Protein 5JVI (pdb70)

Sequence (316 aa):
ITGTSTVGVVGRRGVLGDQKNIINTTYSTYYYLQDNTRGNGIFTYDAKYRTTTLPGSSLWADADNQFFASSSYDAPAVDAHYYAGVTYDYYKNVHNRLSYDGNNAAIRSSVHYSQGYNNAFWNGSQMVYGDGDGQQTFIPLSGGIIDVVAHELTHAVTDYTAGLIIYQNESGAINEAISDIFGTLVEFYANKNPDWEIGEDVYTPGISGDSSLRSMSDPAKYGDPDHYSKRYTGTQDNGGVHINSGIINKAAYLISQGGTHYGVSVVGIGRDKLGKIFYRALTQYLTPTSNFSQLRAAAVQSATDLYGSTSQEVASVKQAFDAVGVK

B-factor: mean 11.75, std 6.5, range [5.23, 49.36]

Foldseek 3Di:
DDFAKDKAWEAAPVGDIDIAIWGDDQWTFLWHPPAFNTEWEAEPPQEADPDHHTDTHRPRYQYDNVRHLRRLLSVLVVLLQCCCCVQVVARFLQSRRPYAYEYENYHAQDLDWAAPQPYTYWHCHNLAFWGTQSRQSLRSQLRSVLSNLCNAQNAACAAQSVLVSNLSSLLRSQVSQVVVPDPGDQAARQRIGGPPDHDDGCAGLCCRPVNPADQAPVPQQQDPPSRRQSVRPNSNVSVLLCCCAPWDAAPNQTADHDHSSLSVQLVVQLSHPQHHRHDGQLSSLVSSLVSCCVVPNNPDSSSVRSVSSCVRRHHD

Nearest PDB structures (foldseek):
  2a7g-assembly1_E  TM=1.003E+00  e=2.892E-68  Bacillus thermoproteolyticus
  4ow3-assembly1_A  TM=1.002E+00  e=2.167E-65  Bacillus thermoproteolyticus
  6zhj-assembly1_A  TM=9.995E-01  e=2.771E-61  Bacillus thermoproteolyticus
  1esp-assembly1_A  TM=9.903E-01  e=1.310E-53  Bacillus cereus
  1npc-assembly1_A  TM=9.858E-01  e=5.100E-53  Bacillus cereus

Secondary structure (DSSP, 8-state):
---EEEEEEEE-TTS-EEEEEEEEESEEESEETTSTT-EEEEE-TTSSSSS-EE-EESSSEE-SGGGHHHHHHHHHHHHHHHHHHHHH---TTTSS-PPEEEEEEESSS---EEE-SSSEEEE---SSSBS-GGG-HHHHHHHHHHHHHHHTT---SSHHHHHHHHHHHHHHHHHHHHHHTSS--SEESTTTB-TTSTT--SEESS-GGGGT--SSGGG---SSHHHHHTTTTHHHHHHHHHHHHH-EEETTEEE----HHHHHHHHHHIIIII--TT--HHHHHHHHHHHHHHHH-TTSHHHHHHHHHHHHTT--

Structure (mmCIF, N/CA/C/O backbone):
data_5JVI
#
_entry.id   5JVI
#
_cell.length_a   92.580
_cell.length_b   92.580
_cell.length_c   131.230
_cell.angle_alpha   90.00
_cell.angle_beta   90.00
_cell.angle_gamma   120.00
#
_symmetry.space_group_name_H-M   'P 61 2 2'
#
loop_
_entity.id
_entity.type
_entity.pdbx_description
1 polymer Thermolysin
2 non-polymer 'ZINC ION'
3 non-polymer 'CALCIUM ION'
4 non-polymer GLYCEROL
5 non-polymer 'DIMETHYL SULFOXIDE'
6 non-polymer '~{N}-[(2~{S})-1-[[(2~{R})-2,3-dimethylbutyl]amino]-4-methyl-1-oxidanylidene-pentan-2-yl]-(phenylmethoxycarbonylaminomethyl)phosphonamidic acid'
7 water water
#
loop_
_atom_site.group_PDB
_atom_site.id
_atom_site.type_symbol
_atom_site.label_atom_id
_atom_site.label_alt_id
_atom_site.label_comp_id
_atom_site.label_asym_id
_atom_site.label_entity_id
_atom_site.label_seq_id
_atom_site.pdbx_PDB_ins_code
_atom_site.Cartn_x
_atom_site.Cartn_y
_atom_site.Cartn_z
_atom_site.occupancy
_atom_site.B_iso_or_equiv
_atom_site.auth_seq_id
_atom_site.auth_comp_id
_atom_site.auth_asym_id
_atom_site.auth_atom_id
_atom_site.pdbx_PDB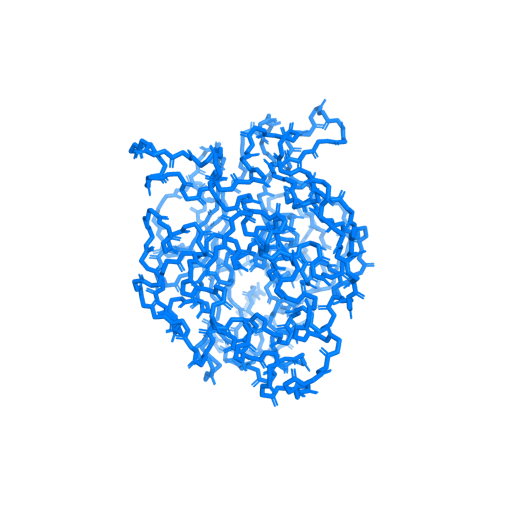_model_num
ATOM 1 N N . ILE A 1 1 ? 36.750 28.441 -0.842 1.00 13.68 1 ILE E N 1
ATOM 2 C CA . ILE A 1 1 ? 38.139 28.422 -0.375 1.00 13.60 1 ILE E CA 1
ATOM 3 C C . ILE A 1 1 ? 38.514 26.994 0.001 1.00 12.47 1 ILE E C 1
ATOM 4 O O . ILE A 1 1 ? 37.658 26.165 0.287 1.00 12.92 1 ILE E O 1
ATOM 7 N N . THR A 1 2 ? 39.801 26.680 -0.055 1.00 11.71 2 THR E N 1
ATOM 8 C CA . THR A 1 2 ? 40.279 25.379 0.381 1.00 12.10 2 THR E CA 1
ATOM 9 C C . THR A 1 2 ? 40.400 25.370 1.899 1.00 11.72 2 THR E C 1
ATOM 10 O O . THR A 1 2 ? 41.035 26.242 2.486 1.00 13.40 2 THR E O 1
ATOM 21 N N . GLY A 1 3 ? 39.851 24.354 2.539 1.00 10.46 3 GLY E N 1
ATOM 22 C CA . GLY A 1 3 ? 39.921 24.255 3.982 1.00 10.59 3 GLY E CA 1
ATOM 23 C C . GLY A 1 3 ? 39.263 22.975 4.428 1.00 10.82 3 GLY E C 1
ATOM 24 O O . GLY A 1 3 ? 38.970 22.095 3.619 1.00 13.64 3 GLY E O 1
ATOM 28 N N . THR A 1 4 ? 38.991 22.875 5.722 1.00 9.04 4 THR E N 1
ATOM 29 C CA . THR A 1 4 ? 38.381 21.663 6.265 1.00 8.73 4 THR E CA 1
ATOM 30 C C . THR A 1 4 ? 36.960 21.988 6.730 1.00 8.20 4 THR E C 1
ATOM 31 O O . THR A 1 4 ? 36.697 23.082 7.242 1.00 8.14 4 THR E O 1
ATOM 42 N N . SER A 1 5 ? 36.055 21.049 6.536 1.00 7.75 5 SER E N 1
ATOM 43 C CA . SER A 1 5 ? 34.668 21.264 6.892 1.00 7.13 5 SER E CA 1
ATOM 44 C C . SER A 1 5 ? 34.487 21.262 8.400 1.00 6.81 5 SER E C 1
ATOM 45 O O . SER A 1 5 ? 34.948 20.354 9.097 1.00 7.85 5 SER E O 1
ATOM 53 N N . THR A 1 6 ? 33.742 22.241 8.888 1.00 6.65 6 THR E N 1
ATOM 54 C CA . THR A 1 6 ? 33.532 22.485 10.300 1.00 7.57 6 THR E CA 1
ATOM 55 C C . THR A 1 6 ? 32.045 22.728 10.550 1.00 6.71 6 THR E C 1
ATOM 56 O O . THR A 1 6 ? 31.251 22.872 9.610 1.00 6.82 6 THR E O 1
ATOM 67 N N . VAL A 1 7 ? 31.659 22.790 11.827 1.00 7.00 7 VAL E N 1
ATOM 68 C CA . VAL A 1 7 ? 30.261 23.019 12.206 1.00 7.61 7 VAL E CA 1
ATOM 69 C C . VAL A 1 7 ? 30.235 24.145 13.216 1.00 7.31 7 VAL E C 1
ATOM 70 O O . VAL A 1 7 ? 30.760 24.009 14.332 1.00 8.31 7 VAL E O 1
ATOM 82 N N . GLY A 1 8 ? 29.708 25.287 12.790 1.00 7.28 8 GLY E N 1
ATOM 83 C CA . GLY A 1 8 ? 29.518 26.424 13.661 1.00 7.63 8 GLY E CA 1
ATOM 84 C C . GLY A 1 8 ? 28.127 26.432 14.258 1.00 7.54 8 GLY E C 1
ATOM 85 O O . GLY A 1 8 ? 27.264 25.617 13.920 1.00 8.19 8 GLY E O 1
ATOM 89 N N A VAL A 1 9 ? 27.904 27.364 15.179 0.50 7.88 9 VAL E N 1
ATOM 90 N N B VAL A 1 9 ? 27.896 27.410 15.129 0.50 7.81 9 VAL E N 1
ATOM 91 C CA A VAL A 1 9 ? 26.597 27.531 15.798 0.50 8.44 9 VAL E CA 1
ATOM 92 C CA B VAL A 1 9 ? 26.644 27.535 15.864 0.50 8.36 9 VAL E CA 1
ATOM 93 C C A VAL A 1 9 ? 26.292 29.015 15.845 0.50 8.42 9 VAL E C 1
ATOM 94 C C B VAL A 1 9 ? 26.292 29.015 15.903 0.50 8.40 9 VAL E C 1
ATOM 95 O O A VAL A 1 9 ? 27.193 29.841 15.999 0.50 8.30 9 VAL E O 1
ATOM 96 O O B VAL A 1 9 ? 27.175 29.852 16.098 0.50 8.18 9 VAL E O 1
ATOM 121 N N . GLY A 1 10 ? 25.019 29.348 15.716 1.00 9.19 10 GLY E N 1
ATOM 122 C CA . GLY A 1 10 ? 24.640 30.735 15.785 1.00 9.95 10 GLY E CA 1
ATOM 123 C C . GLY A 1 10 ? 23.154 30.892 15.950 1.00 9.42 10 GLY E C 1
ATOM 124 O O . GLY A 1 10 ? 22.430 29.930 16.202 1.00 9.91 10 GLY E O 1
ATOM 127 N N A ARG A 1 11 ? 22.708 32.131 15.769 0.61 9.22 11 ARG E N 1
ATOM 128 N N B ARG A 1 11 ? 22.704 32.143 15.867 0.39 9.28 11 ARG E N 1
ATOM 129 C CA A ARG A 1 11 ? 21.316 32.500 15.972 0.61 9.65 11 ARG E CA 1
ATOM 130 C CA B ARG A 1 11 ? 21.288 32.470 15.976 0.39 9.57 11 ARG E CA 1
ATOM 131 C C A ARG A 1 11 ? 20.8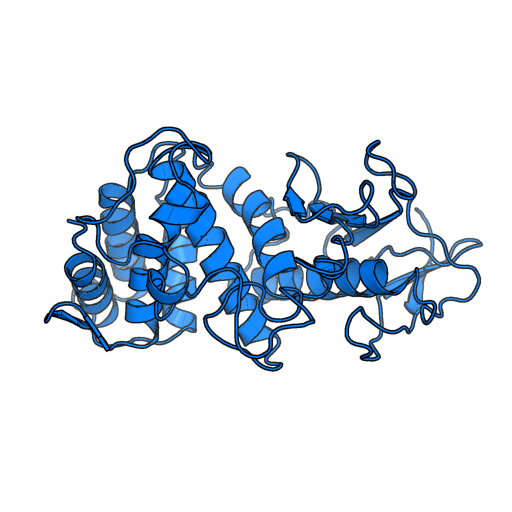16 33.210 14.725 0.61 9.08 11 ARG E C 1
ATOM 132 C C B ARG A 1 11 ? 20.832 33.181 14.712 0.39 9.14 11 ARG E C 1
ATOM 133 O O A ARG A 1 11 ? 21.490 34.098 14.200 0.61 8.98 11 ARG E O 1
ATOM 134 O O B ARG A 1 11 ? 21.544 34.026 14.164 0.39 9.09 11 ARG E O 1
ATOM 175 N N . GLY A 1 12 ? 19.640 32.817 14.249 1.00 9.14 12 GLY E N 1
ATOM 176 C CA . GLY A 1 12 ? 19.038 33.445 13.095 1.00 8.70 12 GLY E CA 1
ATOM 177 C C . GLY A 1 12 ? 18.262 34.717 13.427 1.00 8.85 12 GLY E C 1
ATOM 178 O O . GLY A 1 12 ? 18.226 35.183 14.567 1.00 9.89 12 GLY E O 1
ATOM 181 N N . VAL A 1 13 ? 17.624 35.259 12.387 1.00 9.18 13 VAL E N 1
ATOM 182 C CA . VAL A 1 13 ? 16.908 36.525 12.463 1.00 10.30 13 VAL E CA 1
ATOM 183 C C . VAL A 1 13 ? 15.842 36.504 13.548 1.00 12.11 13 VAL E C 1
ATOM 184 O O . VAL A 1 13 ? 15.597 37.520 14.211 1.00 13.83 13 VAL E O 1
ATOM 197 N N . LEU A 1 14 ? 15.149 35.380 13.712 1.00 11.69 14 LEU E N 1
ATOM 198 C CA . LEU A 1 14 ? 14.084 35.265 14.701 1.00 13.81 14 LEU E CA 1
ATOM 199 C C . LEU A 1 14 ? 14.575 34.803 16.067 1.00 14.96 14 LEU E C 1
ATOM 200 O O . LEU A 1 14 ? 13.755 34.592 16.971 1.00 16.56 14 LEU E O 1
ATOM 216 N N . GLY A 1 15 ? 15.878 34.677 16.258 1.00 14.54 15 GLY E N 1
ATOM 217 C CA . GLY A 1 15 ? 16.400 34.417 17.586 1.00 14.91 15 GLY E CA 1
ATOM 218 C C . GLY A 1 15 ? 16.624 32.962 17.905 1.00 14.60 15 GLY E C 1
ATOM 219 O O . GLY A 1 15 ? 16.955 32.625 19.048 1.00 15.98 15 GLY E O 1
ATOM 222 N N . ASP A 1 16 ? 16.456 32.093 16.932 1.00 13.51 16 ASP E N 1
ATOM 223 C CA . ASP A 1 16 ? 16.567 30.660 17.119 1.00 12.63 16 ASP E CA 1
ATOM 224 C C . ASP A 1 16 ? 17.988 30.168 16.860 1.00 11.58 16 ASP E C 1
ATOM 225 O O . ASP A 1 16 ? 18.646 30.623 15.926 1.00 11.82 16 ASP E O 1
ATOM 234 N N . GLN A 1 17 ? 18.470 29.251 17.701 1.00 11.17 17 GLN E N 1
ATOM 235 C CA . GLN A 1 17 ? 19.811 28.707 17.538 1.00 11.00 17 GLN E CA 1
ATOM 236 C C . GLN A 1 17 ? 19.819 27.589 16.501 1.00 10.18 17 GLN E C 1
ATOM 237 O O . GLN A 1 17 ? 18.923 26.748 16.477 1.00 11.54 17 GLN E O 1
ATOM 251 N N . LYS A 1 18 ? 20.850 27.549 15.669 1.00 9.83 18 LYS E N 1
ATOM 252 C CA . LYS A 1 18 ? 20.998 26.458 14.715 1.00 10.06 18 LYS E CA 1
ATOM 253 C C . LYS A 1 18 ? 22.484 26.245 14.452 1.00 8.92 18 LYS E C 1
ATOM 254 O O . LYS A 1 18 ? 23.312 27.148 14.609 1.00 9.84 18 LYS E O 1
ATOM 273 N N . ASN A 1 19 ? 22.805 25.029 14.044 1.00 8.83 19 ASN E N 1
ATOM 274 C CA . ASN A 1 19 ? 24.134 24.680 13.565 1.00 8.91 19 ASN E CA 1
ATOM 275 C C . ASN A 1 19 ? 24.246 25.015 12.084 1.00 8.30 19 ASN E C 1
ATOM 276 O O . ASN A 1 19 ? 23.279 24.870 11.334 1.00 9.05 19 ASN E O 1
ATOM 287 N N A ILE A 1 20 ? 25.442 25.457 11.673 0.61 8.21 20 ILE E N 1
ATOM 288 N N B ILE A 1 20 ? 25.440 25.412 11.658 0.39 8.08 20 ILE E N 1
ATOM 289 C CA A ILE A 1 20 ? 25.730 25.798 10.283 0.61 8.32 20 ILE E CA 1
ATOM 290 C CA B ILE A 1 20 ? 25.669 25.726 10.255 0.39 7.99 20 ILE E CA 1
ATOM 291 C C A ILE A 1 20 ? 27.007 25.090 9.844 0.61 7.29 20 ILE E C 1
ATOM 292 C C B ILE A 1 20 ? 27.006 25.152 9.815 0.39 7.28 20 ILE E C 1
ATOM 293 O O A ILE A 1 20 ? 27.973 24.958 10.609 0.61 7.98 20 ILE E O 1
ATOM 294 O O B ILE A 1 20 ? 28.001 25.176 10.551 0.39 7.67 20 ILE E O 1
ATOM 325 N N . ASN A 1 21 ? 27.028 24.671 8.585 1.00 6.99 21 ASN E N 1
ATOM 326 C CA . ASN A 1 21 ? 28.223 24.087 7.987 1.00 6.88 21 ASN E CA 1
ATOM 327 C C . ASN A 1 21 ? 29.163 25.181 7.510 1.00 6.72 21 ASN E C 1
ATOM 328 O O . ASN A 1 21 ? 28.778 26.025 6.693 1.00 7.24 21 ASN E O 1
ATOM 338 N N . THR A 1 22 ? 30.387 25.172 8.035 1.00 6.39 22 THR E N 1
ATOM 339 C CA . THR A 1 22 ? 31.392 26.170 7.739 1.00 6.49 22 THR E CA 1
ATOM 340 C C . THR A 1 22 ? 32.655 25.485 7.213 1.00 6.62 22 THR E C 1
ATOM 341 O O . THR A 1 22 ? 32.738 24.244 7.104 1.00 6.81 22 THR E O 1
ATOM 352 N N . THR A 1 23 ? 33.636 26.310 6.839 1.00 6.63 23 THR E N 1
ATOM 353 C CA . THR A 1 23 ? 34.931 25.838 6.372 1.00 6.85 23 THR E CA 1
ATOM 354 C C . THR A 1 23 ? 36.007 26.603 7.121 1.00 7.56 23 THR E C 1
ATOM 355 O O . THR A 1 23 ? 35.951 27.832 7.176 1.00 8.26 23 THR E O 1
ATOM 366 N N . TYR A 1 24 ? 37.002 25.902 7.654 1.00 7.35 24 TYR E N 1
ATOM 367 C CA . TYR A 1 24 ? 38.098 26.526 8.381 1.00 8.15 24 TYR E CA 1
ATOM 368 C C . TYR A 1 24 ? 39.360 26.587 7.536 1.00 8.42 24 TYR E C 1
ATOM 369 O O . TYR A 1 24 ? 39.847 25.560 7.044 1.00 8.98 24 TYR E O 1
ATOM 387 N N . SER A 1 25 ? 39.881 27.805 7.400 1.00 8.92 25 SER E N 1
ATOM 388 C CA . SER A 1 25 ? 41.222 28.057 6.878 1.00 10.70 25 SER E CA 1
ATOM 389 C C . SER A 1 25 ? 41.574 29.462 7.383 1.00 10.51 25 SER E C 1
ATOM 390 O O . SER A 1 25 ? 41.187 30.451 6.767 1.00 11.11 25 SER E O 1
ATOM 398 N N . THR A 1 26 ? 42.254 29.521 8.530 1.00 10.91 26 THR E N 1
ATOM 399 C CA . THR A 1 26 ? 42.557 30.741 9.282 1.00 11.60 26 THR E CA 1
ATOM 400 C C . THR A 1 26 ? 41.317 31.349 9.928 1.00 10.15 26 THR E C 1
ATOM 401 O O . THR A 1 26 ? 41.285 31.515 11.158 1.00 11.39 26 THR E O 1
ATOM 412 N N . TYR A 1 27 ? 40.312 31.675 9.108 1.00 9.02 27 TYR E N 1
ATOM 413 C CA . TYR A 1 27 ? 38.981 32.038 9.558 1.00 8.49 27 TYR E CA 1
ATOM 414 C C . TYR A 1 27 ? 38.031 30.877 9.324 1.00 8.05 27 TYR E C 1
ATOM 415 O O . TYR A 1 27 ? 38.338 29.935 8.598 1.00 8.85 27 TYR E O 1
ATOM 433 N N . TYR A 1 28 ? 36.869 30.959 9.969 1.00 7.58 28 TYR E N 1
ATOM 434 C CA . TYR A 1 28 ? 35.720 30.116 9.657 1.00 7.13 28 TYR E CA 1
ATOM 435 C C . TYR A 1 28 ? 34.837 30.860 8.667 1.00 7.47 28 TYR E C 1
ATOM 436 O O . TYR A 1 28 ? 34.374 31.967 8.941 1.00 10.18 28 TYR E O 1
ATOM 454 N N . TYR A 1 29 ? 34.575 30.243 7.536 1.00 6.63 29 TYR E N 1
ATOM 455 C CA . TYR A 1 29 ? 33.804 30.847 6.472 1.00 6.90 29 TYR E CA 1
ATOM 456 C C . TYR A 1 29 ? 32.438 30.182 6.354 1.00 6.55 29 TYR E C 1
ATOM 457 O O . TYR A 1 29 ? 32.300 28.975 6.582 1.00 6.73 29 TYR E O 1
ATOM 475 N N . LEU A 1 30 ? 31.443 30.977 5.933 1.00 6.44 30 LEU E N 1
ATOM 476 C CA . LEU A 1 30 ? 30.126 30.429 5.590 1.00 6.38 30 LEU E CA 1
ATOM 477 C C . LEU A 1 30 ? 30.210 29.772 4.221 1.00 6.15 30 LEU E C 1
ATOM 478 O O . LEU A 1 30 ? 29.822 30.321 3.185 1.00 6.58 30 LEU E O 1
ATOM 494 N N . GLN A 1 31 ? 30.754 28.550 4.250 1.00 6.27 31 GLN E N 1
ATOM 495 C CA . GLN A 1 31 ? 30.982 27.706 3.088 1.00 6.42 31 GLN E CA 1
ATOM 496 C C . GLN A 1 31 ? 30.656 26.295 3.560 1.00 6.01 31 GLN E C 1
ATOM 497 O O . GLN A 1 31 ? 31.376 25.713 4.378 1.00 6.61 31 GLN E O 1
ATOM 511 N N . ASP A 1 32 ? 29.535 25.771 3.065 1.00 6.22 32 ASP E N 1
ATOM 512 C CA . ASP A 1 32 ? 29.022 24.443 3.405 1.00 6.27 32 ASP E CA 1
ATOM 513 C C . ASP A 1 32 ? 29.449 23.488 2.307 1.00 6.38 32 ASP E C 1
ATOM 514 O O . ASP A 1 32 ? 28.951 23.566 1.181 1.00 6.84 32 ASP E O 1
ATOM 523 N N . ASN A 1 33 ? 30.394 22.595 2.623 1.00 6.55 33 ASN E N 1
ATOM 524 C CA . ASN A 1 33 ? 30.909 21.648 1.642 1.00 7.11 33 ASN E CA 1
ATOM 525 C C . ASN A 1 33 ? 30.099 20.371 1.572 1.00 7.56 33 ASN E C 1
ATOM 526 O O . ASN A 1 33 ? 30.416 19.490 0.761 1.00 8.41 33 ASN E O 1
ATOM 537 N N . THR A 1 34 ? 29.058 20.239 2.404 1.00 7.30 34 THR E N 1
ATOM 538 C CA . THR A 1 34 ? 28.317 18.988 2.532 1.00 7.88 34 THR E CA 1
ATOM 539 C C . THR A 1 34 ? 27.274 18.816 1.454 1.00 8.15 34 THR E C 1
ATOM 540 O O . THR A 1 34 ? 26.711 17.724 1.343 1.00 9.18 34 THR E O 1
ATOM 551 N N . ARG A 1 35 ? 27.003 19.857 0.684 1.00 8.02 35 ARG E N 1
ATOM 552 C CA . ARG A 1 35 ? 25.930 19.869 -0.298 1.00 8.13 35 ARG E CA 1
ATOM 553 C C . ARG A 1 35 ? 26.508 20.264 -1.648 1.00 8.10 35 ARG E C 1
ATOM 554 O O . ARG A 1 35 ? 26.991 21.385 -1.820 1.00 9.38 35 ARG E O 1
ATOM 575 N N . GLY A 1 36 ? 26.453 19.346 -2.608 1.00 8.50 36 GLY E N 1
ATOM 576 C CA . GLY A 1 36 ? 26.856 19.658 -3.961 1.00 8.54 36 GLY E CA 1
ATOM 577 C C . GLY A 1 36 ? 28.270 20.180 -4.040 1.00 9.01 36 GLY E C 1
ATOM 578 O O . GLY A 1 36 ? 29.197 19.655 -3.402 1.00 10.37 36 GLY E O 1
ATOM 582 N N . ASN A 1 37 ? 28.461 21.228 -4.853 1.00 8.40 37 ASN E N 1
ATOM 583 C CA . ASN A 1 37 ? 29.720 21.942 -4.952 1.00 8.80 37 ASN E CA 1
ATOM 584 C C . ASN A 1 37 ? 29.747 23.178 -4.068 1.00 7.99 37 ASN E C 1
ATOM 585 O O . ASN A 1 37 ? 30.497 24.126 -4.325 1.00 8.93 37 ASN E O 1
ATOM 596 N N . GLY A 1 38 ? 28.969 23.145 -3.004 1.00 7.45 38 GLY E N 1
ATOM 597 C CA . GLY A 1 38 ? 29.050 24.099 -1.927 1.00 6.97 38 GLY E CA 1
ATOM 598 C C . GLY A 1 38 ? 27.902 25.096 -1.911 1.00 6.46 38 GLY E C 1
ATOM 599 O O . GLY A 1 38 ? 27.287 25.419 -2.933 1.00 7.51 38 GLY E O 1
ATOM 603 N N . ILE A 1 39 ? 27.667 25.612 -0.707 1.00 6.08 39 ILE E N 1
ATOM 604 C CA . ILE A 1 39 ? 26.801 26.757 -0.453 1.00 5.98 39 ILE E CA 1
ATOM 605 C C . ILE A 1 39 ? 27.673 27.817 0.208 1.00 5.59 39 ILE E C 1
ATOM 606 O O . ILE A 1 39 ? 28.367 27.526 1.190 1.00 5.94 39 ILE E O 1
ATOM 622 N N . PHE A 1 40 ? 27.663 29.016 -0.357 1.00 5.86 40 PHE E N 1
ATOM 623 C CA . PHE A 1 40 ? 28.572 30.099 -0.006 1.00 5.78 40 PHE E CA 1
ATOM 624 C C . PHE A 1 40 ? 27.745 31.337 0.313 1.00 5.67 40 PHE E C 1
ATOM 625 O O . PHE A 1 40 ? 26.902 31.739 -0.496 1.00 6.26 40 PHE E O 1
ATOM 642 N N . THR A 1 41 ? 27.989 31.950 1.473 1.00 5.61 41 THR E N 1
ATOM 643 C CA . THR A 1 41 ? 27.249 33.130 1.901 1.00 5.77 41 THR E CA 1
ATOM 644 C C . THR A 1 41 ? 28.219 34.286 2.117 1.00 5.90 41 THR E C 1
ATOM 645 O O . THR A 1 41 ? 29.291 34.113 2.713 1.00 6.22 41 THR E O 1
ATOM 656 N N . TYR A 1 42 ? 27.844 35.452 1.581 1.00 5.47 42 TYR E N 1
ATOM 657 C CA . TYR A 1 42 ? 28.684 36.629 1.451 1.00 5.90 42 TYR E CA 1
ATOM 658 C C . TYR A 1 42 ? 28.083 37.820 2.205 1.00 5.88 42 TYR E C 1
ATOM 659 O O . TYR A 1 42 ? 26.858 37.951 2.323 1.00 6.30 42 TYR E O 1
ATOM 677 N N . ASP A 1 43 ? 28.969 38.712 2.633 1.00 6.30 43 ASP E N 1
ATOM 678 C CA . ASP A 1 43 ? 28.615 39.993 3.248 1.00 6.29 43 ASP E CA 1
ATOM 679 C C . ASP A 1 43 ? 28.668 41.086 2.183 1.00 6.11 43 ASP E C 1
ATOM 680 O O . ASP A 1 43 ? 29.755 41.389 1.668 1.00 6.87 43 ASP E O 1
ATOM 689 N N . ALA A 1 44 ? 27.520 41.706 1.873 1.00 6.03 44 ALA E N 1
ATOM 690 C CA . ALA A 1 44 ? 27.498 42.872 0.996 1.00 6.27 44 ALA E CA 1
ATOM 691 C C . ALA A 1 44 ? 27.694 44.193 1.728 1.00 5.93 44 ALA E C 1
ATOM 692 O O . ALA A 1 44 ? 27.829 45.237 1.066 1.00 6.46 44 ALA E O 1
ATOM 699 N N . LYS A 1 45 ? 27.744 44.191 3.061 1.00 6.13 45 LYS E N 1
ATOM 700 C CA . LYS A 1 45 ? 28.258 45.327 3.849 1.00 6.60 45 LYS E CA 1
ATOM 701 C C . LYS A 1 45 ? 27.471 46.611 3.622 1.00 6.07 45 LYS E C 1
ATOM 702 O O . LYS A 1 45 ? 28.019 47.716 3.691 1.00 7.19 45 LYS E O 1
ATOM 721 N N . TYR A 1 46 ? 26.169 46.483 3.411 1.00 6.07 46 TYR E N 1
ATOM 722 C CA . TYR A 1 46 ? 25.239 47.580 3.177 1.00 6.68 46 TYR E CA 1
ATOM 723 C C . TYR A 1 46 ? 25.417 48.257 1.826 1.00 6.66 46 TYR E C 1
ATOM 724 O O . TYR A 1 46 ? 24.771 49.287 1.575 1.00 7.29 46 TYR E O 1
ATOM 742 N N . ARG A 1 47 ? 26.264 47.714 0.966 1.00 7.17 47 ARG E N 1
ATOM 743 C CA . ARG A 1 47 ? 26.472 48.255 -0.356 1.00 7.36 47 ARG E CA 1
ATOM 744 C C . ARG A 1 47 ? 25.779 47.392 -1.392 1.00 6.74 47 ARG E C 1
ATOM 745 O O . ARG A 1 47 ? 25.085 46.436 -1.058 1.00 6.80 47 ARG E O 1
ATOM 766 N N . THR A 1 48 ? 25.947 47.763 -2.658 1.00 7.06 48 THR E N 1
ATOM 767 C CA . THR A 1 48 ? 25.248 47.126 -3.758 1.00 7.75 48 THR E CA 1
ATOM 768 C C . THR A 1 48 ? 26.176 46.430 -4.733 1.00 7.38 48 THR E C 1
ATOM 769 O O . THR A 1 48 ? 25.712 45.897 -5.753 1.00 8.08 48 THR E O 1
ATOM 780 N N A THR A 1 49 ? 27.473 46.424 -4.452 0.53 7.61 49 THR E N 1
ATOM 781 N N B THR A 1 49 ? 27.468 46.364 -4.434 0.47 7.09 49 THR E N 1
ATOM 782 C CA A THR A 1 49 ? 28.425 45.615 -5.192 0.53 8.06 49 THR E CA 1
ATOM 783 C CA B THR A 1 49 ? 28.420 45.635 -5.257 0.47 7.09 49 THR E CA 1
ATOM 784 C C A THR A 1 49 ? 28.248 44.159 -4.788 0.53 7.69 49 THR E C 1
ATOM 785 C C B THR A 1 49 ? 28.439 44.174 -4.819 0.47 7.21 49 THR E C 1
ATOM 786 O O A THR A 1 49 ? 28.081 43.840 -3.603 0.53 7.84 49 THR E O 1
ATOM 787 O O B THR A 1 49 ? 28.636 43.869 -3.633 0.47 7.52 49 THR E O 1
ATOM 808 N N . LEU A 1 50 ? 28.238 43.277 -5.788 1.00 7.23 50 LEU E N 1
ATOM 809 C CA . LEU A 1 50 ? 27.997 41.856 -5.524 1.00 7.44 50 LEU E CA 1
ATOM 810 C C . LEU A 1 50 ? 29.109 41.011 -6.075 1.00 8.25 50 LEU E C 1
ATOM 811 O O . LEU A 1 50 ? 29.654 41.291 -7.145 1.00 9.74 50 LEU E O 1
ATOM 826 N N . PRO A 1 51 ? 29.438 39.902 -5.381 1.00 8.37 51 PRO E N 1
ATOM 827 C CA . PRO A 1 51 ? 28.726 39.379 -4.200 1.00 7.95 51 PRO E CA 1
ATOM 828 C C . PRO A 1 51 ? 29.141 40.004 -2.878 1.00 7.21 51 PRO E C 1
ATOM 829 O O . PRO A 1 51 ? 28.463 39.765 -1.876 1.00 7.88 51 PRO E O 1
ATOM 840 N N . GLY A 1 52 ? 30.227 40.761 -2.842 1.00 7.32 52 GLY E N 1
ATOM 841 C CA . GLY A 1 52 ? 30.806 41.148 -1.579 1.00 7.64 52 GLY E CA 1
ATOM 842 C C . GLY A 1 52 ? 31.854 40.135 -1.163 1.00 7.57 52 GLY E C 1
ATOM 843 O O . GLY A 1 52 ? 32.440 39.458 -2.008 1.00 10.72 52 GLY E O 1
ATOM 847 N N A SER A 1 53 ? 32.034 39.976 0.132 0.49 7.55 53 SER E N 1
ATOM 848 N N B SER A 1 53 ? 32.152 40.060 0.135 0.51 7.38 53 SER E N 1
ATOM 849 C CA A SER A 1 53 ? 33.107 39.159 0.672 0.49 7.49 53 SER E CA 1
ATOM 850 C CA B SER A 1 53 ? 33.209 39.150 0.595 0.51 7.30 53 SER E CA 1
ATOM 851 C C A SER A 1 53 ? 32.558 37.854 1.224 0.49 6.82 53 SER E C 1
ATOM 852 C C B SER A 1 53 ? 32.644 37.897 1.259 0.51 6.71 53 SER E C 1
ATOM 853 O O A SER A 1 53 ? 31.539 37.849 1.919 0.49 6.66 53 SER E O 1
ATOM 854 O O B SER A 1 53 ? 31.697 37.967 2.050 0.51 6.47 53 SER E O 1
ATOM 869 N N . LEU A 1 54 ? 33.242 36.748 0.944 1.00 6.70 54 LEU E N 1
ATOM 870 C CA . LEU A 1 54 ? 32.811 35.488 1.548 1.00 6.70 54 LEU E CA 1
ATOM 871 C C . LEU A 1 54 ? 32.830 35.662 3.067 1.00 6.00 54 LEU E C 1
ATOM 872 O O . LEU A 1 54 ? 33.796 36.172 3.632 1.00 6.91 54 LEU E O 1
ATOM 887 N N . TRP A 1 55 ? 31.760 35.265 3.737 1.00 6.08 55 TRP E N 1
ATOM 888 C CA . TRP A 1 55 ? 31.594 35.616 5.140 1.00 6.19 55 TRP E CA 1
ATOM 889 C C . TRP A 1 55 ? 32.635 34.917 6.009 1.00 6.52 55 TRP E C 1
ATOM 890 O O . TRP A 1 55 ? 32.672 33.687 6.045 1.00 7.40 55 TRP E O 1
ATOM 911 N N . ALA A 1 56 ? 33.448 35.710 6.706 1.00 6.88 56 ALA E N 1
ATOM 912 C CA . ALA A 1 56 ? 34.530 35.225 7.554 1.00 7.16 56 ALA E CA 1
ATOM 913 C C . ALA A 1 56 ? 34.221 35.547 9.007 1.00 7.20 56 ALA E C 1
ATOM 914 O O . ALA A 1 56 ? 33.751 36.650 9.335 1.00 7.95 56 ALA E O 1
ATOM 921 N N . ASP A 1 57 ? 34.516 34.586 9.893 1.00 7.31 57 ASP E N 1
ATOM 922 C CA . ASP A 1 57 ? 34.274 34.715 11.319 1.00 7.37 57 ASP E CA 1
ATOM 923 C C . ASP A 1 57 ? 35.429 34.087 12.092 1.00 7.52 57 ASP E C 1
ATOM 924 O O . ASP A 1 57 ? 35.926 33.018 11.744 1.00 8.05 57 ASP E O 1
ATOM 933 N N . ALA A 1 58 ? 35.881 34.769 13.136 1.00 7.68 58 ALA E N 1
ATOM 934 C CA . ALA A 1 58 ? 37.072 34.325 13.855 1.00 8.17 58 ALA E CA 1
ATOM 935 C C . ALA A 1 58 ? 36.872 33.042 14.659 1.00 8.13 58 ALA E C 1
ATOM 936 O O . ALA A 1 58 ? 37.836 32.297 14.843 1.00 9.68 58 ALA E O 1
ATOM 943 N N . ASP A 1 59 ? 35.684 32.806 15.219 1.00 8.01 59 ASP E N 1
ATOM 944 C CA . ASP A 1 59 ? 35.520 31.768 16.225 1.00 8.27 59 ASP E CA 1
ATOM 945 C C . ASP A 1 59 ? 34.450 30.727 15.929 1.00 7.71 59 ASP E C 1
ATOM 946 O O . ASP A 1 59 ? 34.250 29.828 16.751 1.00 8.50 59 ASP E O 1
ATOM 955 N N . ASN A 1 60 ? 33.798 30.768 14.774 1.00 7.27 60 ASN E N 1
ATOM 956 C CA . ASN A 1 60 ? 32.793 29.765 14.403 1.00 7.39 60 ASN E CA 1
ATOM 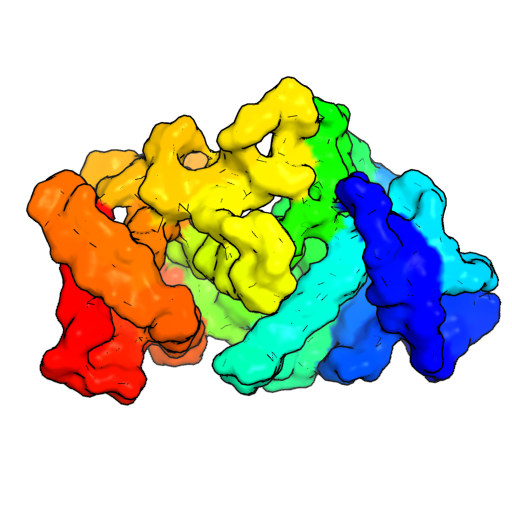957 C C . ASN A 1 60 ? 31.513 29.863 15.227 1.00 7.51 60 ASN E C 1
ATOM 958 O O . ASN A 1 60 ? 30.695 28.947 15.196 1.00 8.42 60 ASN E O 1
ATOM 969 N N . GLN A 1 61 ? 31.312 30.983 15.919 1.00 7.63 61 GLN E N 1
ATOM 970 C CA . GLN A 1 61 ? 30.101 31.273 16.679 1.00 7.93 61 GLN E CA 1
ATOM 971 C C . GLN A 1 61 ? 29.449 32.494 16.046 1.00 7.38 61 GLN E C 1
ATOM 972 O O . GLN A 1 61 ? 30.128 33.502 15.827 1.00 7.99 61 GLN E O 1
ATOM 986 N N . PHE A 1 62 ? 28.149 32.414 15.760 1.00 7.31 62 PHE E N 1
ATOM 987 C CA . PHE A 1 62 ? 27.469 33.413 14.940 1.00 7.48 62 PHE E CA 1
ATOM 988 C C . PHE A 1 62 ? 26.237 33.946 15.679 1.00 7.74 62 PHE E C 1
ATOM 989 O O . PHE A 1 62 ? 25.099 33.816 15.222 1.00 8.16 62 PHE E O 1
ATOM 1005 N N . PHE A 1 63 ? 26.489 34.567 16.844 1.00 8.61 63 PHE E N 1
ATOM 1006 C CA . PHE A 1 63 ? 25.433 35.074 17.713 1.00 9.10 63 PHE E CA 1
ATOM 1007 C C . PHE A 1 63 ? 25.304 36.592 17.692 1.00 9.81 63 PHE E C 1
ATOM 1008 O O . PHE A 1 63 ? 24.473 37.134 18.427 1.00 11.05 63 PHE E O 1
ATOM 1025 N N . ALA A 1 64 ? 26.103 37.302 16.907 1.00 9.84 64 ALA E N 1
ATOM 1026 C CA . ALA A 1 64 ? 25.958 38.748 16.837 1.00 10.39 64 ALA E CA 1
ATOM 1027 C C . ALA A 1 64 ? 24.745 39.112 15.998 1.00 10.21 64 ALA E C 1
ATOM 1028 O O . ALA A 1 64 ? 24.351 38.398 15.082 1.00 9.34 64 ALA E O 1
ATOM 1035 N N A SER A 1 65 ? 24.160 40.270 16.289 0.28 10.65 65 SER E N 1
ATOM 1036 N N B SER A 1 65 ? 24.157 40.262 16.305 0.48 11.02 65 SER E N 1
ATOM 1037 N N C SER A 1 65 ? 24.154 40.262 16.313 0.24 10.57 65 SER E N 1
ATOM 1038 C CA A SER A 1 65 ? 23.014 40.700 15.497 0.28 10.97 65 SER E CA 1
ATOM 1039 C CA B SER A 1 65 ? 23.032 40.732 15.511 0.48 11.64 65 SER E CA 1
ATOM 1040 C CA C SER A 1 65 ? 23.036 40.747 15.514 0.24 10.79 65 SER E CA 1
ATOM 1041 C C A SER A 1 65 ? 23.373 40.815 14.017 0.28 10.08 65 SER E C 1
ATOM 1042 C C B SER A 1 65 ? 23.387 40.788 14.030 0.48 10.18 65 SER E C 1
ATOM 1043 C C C SER A 1 65 ? 23.393 40.786 14.033 0.24 9.97 65 SER E C 1
ATOM 1044 O O A SER A 1 65 ? 22.559 40.472 13.148 0.28 10.18 65 SER E O 1
ATOM 1045 O O B SER A 1 65 ? 22.589 40.368 13.176 0.48 10.14 65 SER E O 1
ATOM 1046 O O C SER A 1 65 ? 22.596 40.366 13.183 0.24 9.99 65 SER E O 1
ATOM 1068 N N . TYR A 1 66 ? 24.593 41.279 13.709 1.00 9.49 66 TYR E N 1
ATOM 1069 C CA . TYR A 1 66 ? 24.995 41.407 12.307 1.00 8.47 66 TYR E CA 1
ATOM 1070 C C . TYR A 1 66 ? 25.061 40.036 11.624 1.00 7.44 66 TYR E C 1
ATOM 1071 O O . TYR A 1 66 ? 24.950 39.946 10.397 1.00 7.27 66 TYR E O 1
ATOM 1088 N N . ASP A 1 67 ? 25.301 38.972 12.391 1.00 7.32 67 ASP E N 1
ATOM 1089 C CA . ASP A 1 67 ? 25.454 37.632 11.834 1.00 6.95 67 ASP E CA 1
ATOM 1090 C C . ASP A 1 67 ? 24.114 37.008 11.431 1.00 7.00 67 ASP E C 1
ATOM 1091 O O . ASP A 1 67 ? 24.080 36.101 10.586 1.00 6.85 67 ASP E O 1
ATOM 1100 N N . ALA A 1 68 ? 23.020 37.422 12.074 1.00 7.32 68 ALA E N 1
ATOM 1101 C CA . ALA A 1 68 ? 21.761 36.681 11.968 1.00 7.78 68 ALA E CA 1
ATOM 1102 C C . ALA A 1 68 ? 21.267 36.504 10.536 1.00 6.91 68 ALA E C 1
ATOM 1103 O O . ALA A 1 68 ? 20.846 35.385 10.187 1.00 7.07 68 ALA E O 1
ATOM 1110 N N . PRO A 1 69 ? 21.281 37.518 9.672 1.00 6.46 69 PRO E N 1
ATOM 1111 C CA . PRO A 1 69 ? 20.786 37.281 8.310 1.00 6.68 69 PRO E CA 1
ATOM 1112 C C . PRO A 1 69 ? 21.646 36.288 7.553 1.00 6.11 69 PRO E C 1
ATOM 1113 O O . PRO A 1 69 ? 21.151 35.576 6.667 1.00 6.19 69 PRO E O 1
ATOM 1124 N N . ALA A 1 70 ? 22.953 36.266 7.836 1.00 5.86 70 ALA E N 1
ATOM 1125 C CA . ALA A 1 70 ? 23.864 35.345 7.173 1.00 6.07 70 ALA E CA 1
ATOM 1126 C C . ALA A 1 70 ? 23.593 33.911 7.604 1.00 5.93 70 ALA E C 1
ATOM 1127 O O . ALA A 1 70 ? 23.563 33.002 6.768 1.00 6.21 70 ALA E O 1
ATOM 1134 N N . VAL A 1 71 ? 23.403 33.706 8.916 1.00 6.02 71 VAL E N 1
ATOM 1135 C CA . VAL A 1 71 ? 23.066 32.388 9.444 1.00 6.28 71 VAL E CA 1
ATOM 1136 C C . VAL A 1 71 ? 21.882 31.807 8.696 1.00 6.09 71 VAL E C 1
ATOM 1137 O O . VAL A 1 71 ? 21.911 30.659 8.251 1.00 6.37 71 VAL E O 1
ATOM 1150 N N . ASP A 1 72 ? 20.806 32.586 8.576 1.00 6.05 72 ASP E N 1
ATOM 1151 C CA . ASP A 1 72 ? 19.577 32.079 7.979 1.00 6.36 72 ASP E CA 1
ATOM 1152 C C . ASP A 1 72 ? 19.682 31.921 6.468 1.00 5.87 72 ASP E C 1
ATOM 1153 O O . ASP A 1 72 ? 19.175 30.939 5.921 1.00 6.20 72 ASP E O 1
ATOM 1162 N N . ALA A 1 73 ? 20.331 32.849 5.754 1.00 5.93 73 ALA E N 1
ATOM 1163 C CA . ALA A 1 73 ? 20.497 32.646 4.321 1.00 5.77 73 ALA E CA 1
ATOM 1164 C C . ALA A 1 73 ? 21.243 31.344 4.049 1.00 5.68 73 ALA E C 1
ATOM 1165 O O . ALA A 1 73 ? 20.903 30.590 3.128 1.00 6.07 73 ALA E O 1
ATOM 1172 N N . HIS A 1 74 ? 22.277 31.089 4.842 1.00 5.87 74 HIS E N 1
ATOM 1173 C CA . HIS A 1 74 ? 23.130 29.922 4.657 1.00 5.95 74 HIS E CA 1
ATOM 1174 C C . HIS A 1 74 ? 22.347 28.651 5.004 1.00 5.89 74 HIS E C 1
ATOM 1175 O O . HIS A 1 74 ? 22.321 27.681 4.236 1.00 6.12 74 HIS E O 1
ATOM 1189 N N . TYR A 1 75 ? 21.720 28.640 6.179 1.00 5.93 75 TYR E N 1
ATOM 1190 C CA . TYR A 1 75 ? 21.014 27.461 6.665 1.00 6.32 75 TYR E CA 1
ATOM 1191 C C . TYR A 1 75 ? 19.811 27.133 5.784 1.00 5.81 75 TYR E C 1
ATOM 1192 O O . TYR A 1 75 ? 19.590 25.969 5.411 1.00 6.16 75 TYR E O 1
ATOM 1210 N N . TYR A 1 76 ? 19.008 28.141 5.430 1.00 5.61 76 TYR E N 1
ATOM 1211 C CA . TYR A 1 76 ? 17.818 27.870 4.626 1.00 5.77 76 TYR E CA 1
ATOM 1212 C C . TYR A 1 76 ? 18.164 27.523 3.181 1.00 5.80 76 TYR E C 1
ATOM 1213 O O . TYR A 1 76 ? 17.409 26.784 2.542 1.00 6.00 76 TYR E O 1
ATOM 1231 N N . ALA A 1 77 ? 19.299 27.999 2.659 1.00 5.47 77 ALA E N 1
ATOM 1232 C CA . ALA A 1 77 ? 19.739 27.495 1.369 1.00 5.68 77 ALA E CA 1
ATOM 1233 C C . ALA A 1 77 ? 20.012 25.997 1.448 1.00 5.75 77 ALA E C 1
ATOM 1234 O O . ALA A 1 77 ? 19.715 25.254 0.515 1.00 6.17 77 ALA E O 1
ATOM 1241 N N . GLY A 1 78 ? 20.610 25.546 2.559 1.00 5.86 78 GLY E N 1
ATOM 1242 C CA . GLY A 1 78 ? 20.816 24.122 2.773 1.00 6.33 78 GLY E CA 1
ATOM 1243 C C . GLY A 1 78 ? 19.522 23.325 2.806 1.00 6.21 78 GLY E C 1
ATOM 1244 O O . GLY A 1 78 ? 19.426 22.257 2.193 1.00 6.64 78 GLY E O 1
ATOM 1248 N N . VAL A 1 79 ? 18.507 23.820 3.523 1.00 6.16 79 VAL E N 1
ATOM 1249 C CA . VAL A 1 79 ? 17.219 23.114 3.563 1.00 6.34 79 VAL E CA 1
ATOM 1250 C C . VAL A 1 79 ? 16.637 23.023 2.170 1.00 6.16 79 VAL E C 1
ATOM 1251 O O . VAL A 1 79 ? 16.086 21.986 1.771 1.00 6.80 79 VAL E O 1
ATOM 1264 N N . THR A 1 80 ? 16.731 24.117 1.400 1.00 5.89 80 THR E N 1
ATOM 1265 C CA . THR A 1 80 ? 16.160 24.142 0.061 1.00 5.74 80 THR E CA 1
ATOM 1266 C C . THR A 1 80 ? 16.886 23.173 -0.870 1.00 5.94 80 THR E C 1
ATOM 1267 O O . THR A 1 80 ? 16.253 22.446 -1.646 1.00 6.20 80 THR E O 1
ATOM 1278 N N . TYR A 1 81 ? 18.219 23.137 -0.784 1.00 6.04 81 TYR E N 1
ATOM 1279 C CA . TYR A 1 81 ? 18.995 22.143 -1.516 1.00 5.85 81 TYR E CA 1
ATOM 1280 C C . TYR A 1 81 ? 18.505 20.738 -1.181 1.00 6.33 81 TYR E C 1
ATOM 1281 O O . TYR A 1 81 ? 18.318 19.897 -2.074 1.00 6.48 81 TYR E O 1
ATOM 1299 N N . ASP A 1 82 ? 18.323 20.462 0.108 1.00 6.42 82 ASP E N 1
ATOM 1300 C CA . ASP A 1 82 ? 17.901 19.135 0.542 1.00 6.70 82 ASP E CA 1
ATOM 1301 C C . ASP A 1 82 ? 16.523 18.798 -0.021 1.00 6.77 82 ASP E C 1
ATOM 1302 O O . ASP A 1 82 ? 16.282 17.655 -0.423 1.00 7.23 82 ASP E O 1
ATOM 1311 N N . TYR A 1 83 ? 15.585 19.749 0.002 1.00 6.54 83 TYR E N 1
ATOM 1312 C CA . TYR A 1 83 ? 14.276 19.511 -0.578 1.00 6.60 83 TYR E CA 1
ATOM 1313 C C . TYR A 1 83 ? 14.405 19.089 -2.031 1.00 6.47 83 TYR E C 1
ATOM 1314 O O . TYR A 1 83 ? 13.826 18.084 -2.466 1.00 6.97 83 TYR E O 1
ATOM 1332 N N . TYR A 1 84 ? 15.098 19.882 -2.831 1.00 6.52 84 TYR E N 1
ATOM 1333 C CA . TYR A 1 84 ? 15.164 19.559 -4.245 1.00 6.56 84 TYR E CA 1
ATOM 1334 C C . TYR A 1 84 ? 15.841 18.209 -4.491 1.00 6.85 84 TYR E C 1
ATOM 1335 O O . TYR A 1 84 ? 15.413 17.441 -5.362 1.00 7.32 84 TYR E O 1
ATOM 1353 N N . LYS A 1 85 ? 16.909 17.903 -3.752 1.00 6.96 85 LYS E N 1
ATOM 1354 C CA . LYS A 1 85 ? 17.613 16.644 -3.947 1.00 7.62 85 LYS E CA 1
ATOM 1355 C C . LYS A 1 85 ? 16.767 15.471 -3.468 1.00 7.99 85 LYS E C 1
ATOM 1356 O O . LYS A 1 85 ? 16.614 14.468 -4.170 1.00 8.91 85 LYS E O 1
ATOM 1375 N N . ASN A 1 86 ? 16.241 15.562 -2.254 1.00 7.83 86 ASN E N 1
ATOM 1376 C CA . ASN A 1 86 ? 15.574 14.416 -1.640 1.00 8.53 86 ASN E CA 1
ATOM 1377 C C . ASN A 1 86 ? 14.192 14.175 -2.222 1.00 8.72 86 ASN E C 1
ATOM 1378 O O . ASN A 1 86 ? 13.757 13.027 -2.333 1.00 10.53 86 ASN E O 1
ATOM 1389 N N . VAL A 1 87 ? 13.479 15.234 -2.579 1.00 8.06 87 VAL E N 1
ATOM 1390 C CA . VAL A 1 87 ? 12.100 15.107 -3.041 1.00 8.35 87 VAL E CA 1
ATOM 1391 C C . VAL A 1 87 ? 12.030 14.975 -4.556 1.00 8.42 87 VAL E C 1
ATOM 1392 O O . VAL A 1 87 ? 11.228 14.201 -5.072 1.00 10.27 87 VAL E O 1
ATOM 1405 N N . HIS A 1 88 ? 12.870 15.705 -5.296 1.00 7.93 88 HIS E N 1
ATOM 1406 C CA . HIS A 1 88 ? 12.781 15.759 -6.746 1.00 7.94 88 HIS E CA 1
ATOM 1407 C C . HIS A 1 88 ? 14.000 15.192 -7.447 1.00 8.43 88 HIS E C 1
ATOM 1408 O O . HIS A 1 88 ? 14.057 15.230 -8.683 1.00 9.18 88 HIS E O 1
ATOM 1422 N N . ASN A 1 89 ? 14.983 14.663 -6.719 1.00 7.89 89 ASN E N 1
ATOM 1423 C CA . ASN A 1 89 ? 16.195 14.140 -7.332 1.00 8.82 89 ASN E CA 1
ATOM 1424 C C . ASN A 1 89 ? 16.870 15.185 -8.218 1.00 8.63 89 ASN E C 1
ATOM 1425 O O . ASN A 1 89 ? 17.445 14.864 -9.263 1.00 10.39 89 ASN E O 1
ATOM 1436 N N . ARG A 1 90 ? 16.837 16.444 -7.783 1.00 7.89 90 ARG E N 1
ATOM 1437 C CA . ARG A 1 90 ? 17.495 17.536 -8.491 1.00 8.01 90 ARG E CA 1
ATOM 1438 C C . ARG A 1 90 ? 18.677 18.027 -7.670 1.00 7.51 90 ARG E C 1
ATOM 1439 O O . ARG A 1 90 ? 18.513 18.363 -6.492 1.00 8.01 90 ARG E O 1
ATOM 1460 N N . LEU A 1 91 ? 19.850 18.079 -8.306 1.00 7.63 91 LEU E N 1
ATOM 1461 C CA . LEU A 1 91 ? 21.108 18.467 -7.663 1.00 7.48 91 LEU E CA 1
ATOM 1462 C C . LEU A 1 91 ? 21.365 19.946 -7.939 1.00 7.29 91 LEU E C 1
ATOM 1463 O O . LEU A 1 91 ? 21.860 20.320 -9.009 1.00 7.25 91 LEU E O 1
ATOM 1479 N N . SER A 1 92 ? 21.060 20.788 -6.948 1.00 6.79 92 SER E N 1
ATOM 1480 C CA . SER A 1 92 ? 21.171 22.233 -7.059 1.00 6.77 92 SER E CA 1
ATOM 1481 C C . SER A 1 92 ? 20.272 22.811 -8.155 1.00 6.89 92 SER E C 1
ATOM 1482 O O . SER A 1 92 ? 19.437 22.124 -8.748 1.00 7.65 92 SER E O 1
ATOM 1490 N N . TYR A 1 93 ? 20.415 24.104 -8.408 1.00 6.93 93 TYR E N 1
ATOM 1491 C CA . TYR A 1 93 ? 19.468 24.781 -9.286 1.00 7.39 93 TYR E CA 1
ATOM 1492 C C . TYR A 1 93 ? 19.649 24.400 -10.736 1.00 7.76 93 TYR E C 1
ATOM 1493 O O . TYR A 1 93 ? 18.674 24.443 -11.500 1.00 8.67 93 TYR E O 1
ATOM 1511 N N . ASP A 1 94 ? 20.866 24.025 -11.142 1.00 7.97 94 ASP E N 1
ATOM 1512 C CA . ASP A 1 94 ? 21.153 23.657 -12.523 1.00 8.79 94 ASP E CA 1
ATOM 1513 C C . ASP A 1 94 ? 21.050 22.157 -12.771 1.00 8.71 94 ASP E C 1
ATOM 1514 O O . ASP A 1 94 ? 21.235 21.726 -13.914 1.00 10.16 94 ASP E O 1
ATOM 1523 N N . GLY A 1 95 ? 20.774 21.353 -11.746 1.00 8.06 95 GLY E N 1
ATOM 1524 C CA . GLY A 1 95 ? 20.751 19.912 -11.892 1.00 8.71 95 GLY E CA 1
ATOM 1525 C C . GLY A 1 95 ? 22.108 19.251 -11.919 1.00 8.59 95 GLY E C 1
ATOM 1526 O O . GLY A 1 95 ? 22.177 18.020 -12.040 1.00 9.29 95 GLY E O 1
ATOM 1530 N N . ASN A 1 96 ? 23.197 20.033 -11.811 1.00 8.75 96 ASN E N 1
ATOM 1531 C CA . ASN A 1 96 ? 24.559 19.520 -11.820 1.00 9.60 96 ASN E CA 1
ATOM 1532 C C . ASN A 1 96 ? 25.366 20.060 -10.650 1.00 8.45 96 ASN E C 1
ATOM 1533 O O . ASN A 1 96 ? 26.584 20.191 -10.742 1.00 9.52 96 ASN E O 1
ATOM 1544 N N . ASN A 1 97 ? 24.708 20.336 -9.534 1.00 7.54 97 ASN E N 1
ATOM 1545 C CA . ASN A 1 97 ? 25.390 20.724 -8.312 1.00 7.72 97 ASN E CA 1
ATOM 1546 C C . ASN A 1 97 ? 26.150 22.035 -8.433 1.00 7.99 97 ASN E C 1
ATOM 1547 O O . ASN A 1 97 ? 27.162 22.223 -7.779 1.00 9.25 97 ASN E O 1
ATOM 1558 N N . ALA A 1 98 ? 25.603 23.000 -9.178 1.00 8.03 98 ALA E N 1
ATOM 1559 C CA . ALA A 1 98 ? 26.203 24.330 -9.178 1.00 8.24 98 ALA E CA 1
ATOM 1560 C C . ALA A 1 98 ? 26.330 24.851 -7.749 1.00 7.69 98 ALA E C 1
ATOM 1561 O O . ALA A 1 98 ? 25.423 24.688 -6.922 1.00 7.70 98 ALA E O 1
ATOM 1568 N N . ALA A 1 99 ? 27.417 25.559 -7.488 1.00 8.04 99 ALA E N 1
ATOM 1569 C CA . ALA A 1 99 ? 27.588 26.263 -6.227 1.00 7.89 99 ALA E CA 1
ATOM 1570 C C . ALA A 1 99 ? 26.462 27.268 -6.026 1.00 7.15 99 ALA E C 1
ATOM 1571 O O . ALA A 1 99 ? 26.085 27.995 -6.940 1.00 8.15 99 ALA E O 1
ATOM 1578 N N . ILE A 1 100 ? 25.933 27.320 -4.815 1.00 6.55 100 ILE E N 1
ATOM 1579 C CA . ILE A 1 100 ? 24.846 28.223 -4.452 1.00 6.44 100 ILE E CA 1
ATOM 1580 C C . ILE A 1 100 ? 25.419 29.394 -3.674 1.00 6.31 100 ILE E C 1
ATOM 1581 O O . ILE A 1 100 ? 26.011 29.193 -2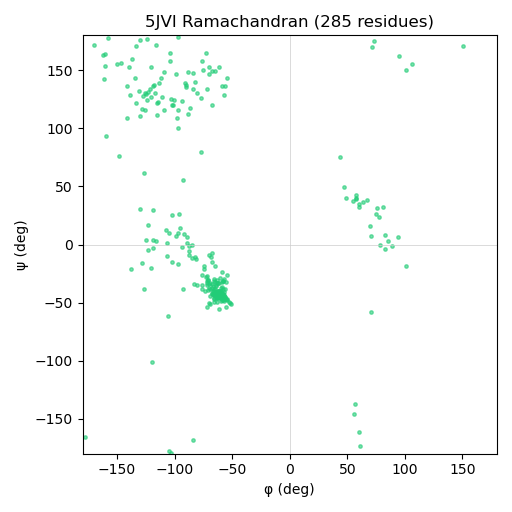.613 1.00 7.60 100 ILE E O 1
ATOM 1597 N N . ARG A 1 101 ? 25.240 30.605 -4.185 1.00 6.11 101 ARG E N 1
ATOM 1598 C CA . ARG A 1 101 ? 25.803 31.807 -3.588 1.00 6.03 101 ARG E CA 1
ATOM 1599 C C . ARG A 1 101 ? 24.693 32.771 -3.173 1.00 5.69 101 ARG E C 1
ATOM 1600 O O . ARG A 1 101 ? 23.752 33.010 -3.939 1.00 6.25 101 ARG E O 1
ATOM 1621 N N . SER A 1 102 ? 24.827 33.339 -1.978 1.00 5.52 102 SER E N 1
ATOM 1622 C CA . SER A 1 102 ? 23.904 34.332 -1.448 1.00 5.66 102 SER E CA 1
ATOM 1623 C C . SER A 1 102 ? 24.670 35.483 -0.834 1.00 5.66 102 SER E C 1
ATOM 1624 O O . SER A 1 102 ? 25.684 35.243 -0.173 1.00 6.33 102 SER E O 1
ATOM 1632 N N . SER A 1 103 ? 24.167 36.711 -0.985 1.00 5.68 103 SER E N 1
ATOM 1633 C CA . SER A 1 103 ? 24.696 37.865 -0.266 1.00 5.73 103 SER E CA 1
ATOM 1634 C C . SER A 1 103 ? 23.625 38.445 0.632 1.00 5.47 103 SER E C 1
ATOM 1635 O O . SER A 1 103 ? 22.467 38.590 0.208 1.00 6.18 103 SER E O 1
ATOM 1643 N N . VAL A 1 104 ? 24.011 38.803 1.857 1.00 5.42 104 VAL E N 1
ATOM 1644 C CA . VAL A 1 104 ? 23.147 39.461 2.810 1.00 5.57 104 VAL E CA 1
ATOM 1645 C C . VAL A 1 104 ? 23.694 40.854 3.122 1.00 5.73 104 VAL E C 1
ATOM 1646 O O . VAL A 1 104 ? 24.776 41.244 2.693 1.00 6.11 104 VAL E O 1
ATOM 1659 N N . HIS A 1 105 ? 22.895 41.623 3.862 1.00 5.79 105 HIS E N 1
ATOM 1660 C CA . HIS A 1 105 ? 23.191 43.021 4.115 1.00 6.24 105 HIS E CA 1
ATOM 1661 C C . HIS A 1 105 ? 23.333 43.805 2.806 1.00 5.78 105 HIS E C 1
ATOM 1662 O O . HIS A 1 105 ? 24.191 44.674 2.667 1.00 6.70 105 HIS E O 1
ATOM 1677 N N . TYR A 1 106 ? 22.476 43.502 1.836 1.00 5.82 106 TYR E N 1
ATOM 1678 C CA . TYR A 1 106 ? 22.486 44.236 0.577 1.00 5.90 106 TYR E CA 1
ATOM 1679 C C . TYR A 1 106 ? 21.807 45.592 0.750 1.00 5.85 106 TYR E C 1
ATOM 1680 O O . TYR A 1 106 ? 20.641 45.668 1.171 1.00 6.43 106 TYR E O 1
ATOM 1698 N N . SER A 1 107 ? 22.524 46.656 0.376 1.00 5.95 107 SER E N 1
ATOM 1699 C CA . SER A 1 107 ? 22.025 48.026 0.403 1.00 6.30 107 SER E CA 1
ATOM 1700 C C . SER A 1 107 ? 21.627 48.439 1.820 1.00 6.20 107 SER E C 1
ATOM 1701 O O . SER A 1 107 ? 22.052 47.822 2.801 1.00 6.88 107 SER E O 1
ATOM 1709 N N . GLN A 1 108 ? 20.817 49.494 1.915 1.00 6.75 108 GLN E N 1
ATOM 1710 C CA . GLN A 1 108 ? 20.352 50.046 3.185 1.00 7.79 108 GLN E CA 1
ATOM 1711 C C . GLN A 1 108 ? 18.834 50.106 3.167 1.00 8.91 108 GLN E C 1
ATOM 1712 O O . GLN A 1 108 ? 18.239 50.631 2.226 1.00 10.10 108 GLN E O 1
ATOM 1726 N N . GLY A 1 109 ? 18.217 49.588 4.224 1.00 10.12 109 GLY E N 1
ATOM 1727 C CA . GLY A 1 109 ? 16.767 49.631 4.322 1.00 10.85 109 GLY E CA 1
ATOM 1728 C C . GLY A 1 109 ? 16.052 48.917 3.201 1.00 10.12 109 GLY E C 1
ATOM 1729 O O . GLY A 1 109 ? 14.945 49.317 2.822 1.00 11.06 109 GLY E O 1
ATOM 1733 N N . TYR A 1 110 ? 16.647 47.854 2.669 1.00 8.47 110 TYR E N 1
ATOM 1734 C CA . TYR A 1 110 ? 16.205 47.319 1.392 1.00 7.44 110 TYR E CA 1
ATOM 1735 C C . TYR A 1 110 ? 15.096 46.289 1.604 1.00 6.93 110 TYR E C 1
ATOM 1736 O O . TYR A 1 110 ? 15.347 45.199 2.136 1.00 6.90 110 TYR E O 1
ATOM 1754 N N . ASN A 1 111 ? 13.884 46.628 1.158 1.00 6.93 111 ASN E N 1
ATOM 1755 C CA . ASN A 1 111 ? 12.677 45.839 1.402 1.00 6.79 111 ASN E CA 1
ATOM 1756 C C . ASN A 1 111 ? 12.413 44.842 0.260 1.00 6.99 111 ASN E C 1
ATOM 1757 O O . ASN A 1 111 ? 11.337 44.817 -0.335 1.00 7.72 111 ASN E O 1
ATOM 1768 N N . ASN A 1 112 ? 13.400 43.993 -0.033 1.00 6.66 112 ASN E N 1
ATOM 1769 C CA . ASN A 1 112 ? 13.232 43.022 -1.102 1.00 6.42 112 ASN E CA 1
ATOM 1770 C C . ASN A 1 112 ? 14.387 42.033 -1.046 1.00 5.97 112 ASN E C 1
ATOM 1771 O O . ASN A 1 112 ? 15.343 42.174 -0.274 1.00 6.21 112 ASN E O 1
ATOM 1782 N N . ALA A 1 113 ? 14.243 40.997 -1.861 1.00 6.03 113 ALA E N 1
ATOM 1783 C CA . ALA A 1 113 ? 15.245 39.967 -2.095 1.00 5.95 113 ALA E CA 1
ATOM 1784 C C . ALA A 1 113 ? 15.087 39.540 -3.543 1.00 5.70 113 ALA E C 1
ATOM 1785 O O . ALA A 1 113 ? 13.997 39.672 -4.112 1.00 6.29 113 ALA E O 1
ATOM 1792 N N . PHE A 1 114 ? 16.145 38.989 -4.154 1.00 5.64 114 PHE E N 1
ATOM 1793 C CA . PHE A 1 114 ? 16.053 38.641 -5.571 1.00 5.77 114 PHE E CA 1
ATOM 1794 C C . PHE A 1 114 ? 17.156 37.669 -5.954 1.00 5.62 114 PHE E C 1
ATOM 1795 O O . PHE A 1 114 ? 18.167 37.515 -5.257 1.00 6.52 114 PHE E O 1
ATOM 1812 N N . TRP A 1 115 ? 16.952 37.025 -7.100 1.00 5.35 115 TRP E N 1
ATOM 1813 C CA . TRP A 1 115 ? 17.977 36.276 -7.816 1.00 5.37 115 TRP E CA 1
ATOM 1814 C C . TRP A 1 115 ? 18.466 37.185 -8.946 1.00 5.77 115 TRP E C 1
ATOM 1815 O O . TRP A 1 115 ? 17.656 37.663 -9.746 1.00 6.65 115 TRP E O 1
ATOM 1836 N N . ASN A 1 116 ? 19.766 37.452 -9.020 1.00 5.83 116 ASN E N 1
ATOM 1837 C CA . ASN A 1 116 ? 20.265 38.441 -9.979 1.00 6.27 116 ASN E CA 1
ATOM 1838 C C . ASN A 1 116 ? 20.744 37.843 -11.299 1.00 6.38 116 ASN E C 1
ATOM 1839 O O . ASN A 1 116 ? 21.404 38.546 -12.074 1.00 7.06 116 ASN E O 1
ATOM 1850 N N . GLY A 1 117 ? 20.415 36.588 -11.567 1.00 6.36 117 GLY E N 1
ATOM 1851 C CA . GLY A 1 117 ? 20.902 35.831 -12.698 1.00 6.67 117 GLY E CA 1
ATOM 1852 C C . GLY A 1 117 ? 22.016 34.865 -12.338 1.00 6.44 117 GLY E C 1
ATOM 1853 O O . GLY A 1 117 ? 22.290 33.928 -13.100 1.00 6.81 117 GLY E O 1
ATOM 1857 N N . SER A 1 118 ? 22.662 35.091 -11.189 1.00 6.16 118 SER E N 1
ATOM 1858 C CA . SER A 1 118 ? 23.825 34.324 -10.765 1.00 6.45 118 SER E CA 1
ATOM 1859 C C . SER A 1 118 ? 23.827 33.951 -9.284 1.00 5.96 118 SER E C 1
ATOM 1860 O O . SER A 1 118 ? 24.566 33.035 -8.905 1.00 6.62 118 SER E O 1
ATOM 1868 N N . GLN A 1 119 ? 23.083 34.655 -8.436 1.00 5.67 119 GLN E N 1
ATOM 1869 C CA . GLN A 1 119 ? 23.153 34.484 -6.994 1.00 5.69 119 GLN E CA 1
ATOM 1870 C C . GLN A 1 119 ? 21.886 35.045 -6.361 1.00 5.64 119 GLN E C 1
ATOM 1871 O O . GLN A 1 119 ? 21.167 35.859 -6.960 1.00 5.69 119 GLN E O 1
ATOM 1879 N N . MET A 1 120 ? 21.654 34.670 -5.113 1.00 5.58 120 MET E N 1
ATOM 1880 C CA . MET A 1 120 ? 20.598 35.252 -4.288 1.00 5.63 120 MET E CA 1
ATOM 1881 C C . MET A 1 120 ? 21.111 36.484 -3.550 1.00 5.52 120 MET E C 1
ATOM 1882 O O . MET A 1 120 ? 22.289 36.554 -3.176 1.00 5.91 120 MET E O 1
ATOM 1896 N N . VAL A 1 121 ? 20.201 37.430 -3.327 1.00 5.31 121 VAL E N 1
ATOM 1897 C CA . VAL A 1 121 ? 20.517 38.717 -2.725 1.00 5.59 121 VAL E CA 1
ATOM 1898 C C . VAL A 1 121 ? 19.408 39.076 -1.747 1.00 5.51 121 VAL E C 1
ATOM 1899 O O . VAL A 1 121 ? 18.226 39.053 -2.123 1.00 6.08 121 VAL E O 1
ATOM 1912 N N . TYR A 1 122 ? 19.762 39.414 -0.509 1.00 5.23 122 TYR E N 1
ATOM 1913 C CA . TYR A 1 122 ? 18.793 39.728 0.534 1.00 5.58 122 TYR E CA 1
ATOM 1914 C C . TYR A 1 122 ? 19.026 41.092 1.141 1.00 5.57 122 TYR E C 1
ATOM 1915 O O . TYR A 1 122 ? 20.093 41.358 1.704 1.00 5.92 122 TYR E O 1
ATOM 1933 N N . GLY A 1 123 ? 17.994 41.927 1.114 1.00 5.98 123 GLY E N 1
ATOM 1934 C CA . GLY A 1 123 ? 17.987 43.135 1.914 1.00 6.28 123 GLY E CA 1
ATOM 1935 C C . GLY A 1 123 ? 17.800 42.842 3.387 1.00 6.04 123 GLY E C 1
ATOM 1936 O O . GLY A 1 123 ? 17.392 41.748 3.799 1.00 7.03 123 GLY E O 1
ATOM 1940 N N . ASP A 1 124 ? 18.104 43.860 4.202 1.00 6.28 124 ASP E N 1
ATOM 1941 C CA . ASP A 1 124 ? 17.827 43.835 5.632 1.00 6.62 124 ASP E CA 1
ATOM 1942 C C . ASP A 1 124 ? 16.432 44.330 5.982 1.00 6.74 124 ASP E C 1
ATOM 1943 O O . ASP A 1 124 ? 16.026 44.193 7.140 1.00 7.45 124 ASP E O 1
ATOM 1952 N N . GLY A 1 125 ? 15.707 44.892 5.019 1.00 7.19 125 GLY E N 1
ATOM 1953 C CA . GLY A 1 125 ? 14.479 45.571 5.331 1.00 7.38 125 GLY E CA 1
ATOM 1954 C C . GLY A 1 125 ? 14.737 46.882 6.043 1.00 8.33 125 GLY E C 1
ATOM 1955 O O . GLY A 1 125 ? 15.861 47.180 6.469 1.00 9.25 125 GLY E O 1
ATOM 1959 N N . ASP A 1 126 ? 13.678 47.680 6.195 1.00 9.22 126 ASP E N 1
ATOM 1960 C CA . ASP A 1 126 ? 13.758 48.940 6.918 1.00 9.74 126 ASP E CA 1
ATOM 1961 C C . ASP A 1 126 ? 13.263 48.841 8.342 1.00 10.31 126 ASP E C 1
ATOM 1962 O O . ASP A 1 126 ? 13.181 49.862 9.037 1.00 11.65 126 ASP E O 1
ATOM 1971 N N . GLY A 1 127 ? 12.967 47.641 8.812 1.00 10.57 127 GLY E N 1
ATOM 1972 C CA . GLY A 1 127 ? 12.453 47.431 10.145 1.00 12.33 127 GLY E CA 1
ATOM 1973 C C . GLY A 1 127 ? 10.977 47.712 10.305 1.00 12.63 127 GLY E C 1
ATOM 1974 O O . GLY A 1 127 ? 10.425 47.484 11.393 1.00 15.09 127 GLY E O 1
ATOM 1978 N N A GLN A 1 128 ? 10.312 48.191 9.260 0.44 11.89 128 GLN E N 1
ATOM 1979 N N B GLN A 1 128 ? 10.326 48.258 9.281 0.56 12.16 128 GLN E N 1
ATOM 1980 C CA A GLN A 1 128 ? 8.892 48.511 9.283 0.44 12.10 128 GLN E CA 1
ATOM 1981 C CA B GLN A 1 128 ? 8.897 48.519 9.285 0.56 12.82 128 GLN E CA 1
ATOM 1982 C C A GLN A 1 128 ? 8.107 47.643 8.322 0.44 11.33 128 GLN E C 1
ATOM 1983 C C B GLN A 1 128 ? 8.176 47.569 8.343 0.56 11.49 128 GLN E C 1
ATOM 1984 O O A GLN A 1 128 ? 7.120 47.016 8.727 0.44 11.83 128 GLN E O 1
ATOM 1985 O O B GLN A 1 128 ? 7.327 46.790 8.783 0.56 11.86 128 GLN E O 1
ATOM 2012 N N . THR A 1 129 ? 8.513 47.598 7.054 1.00 11.13 129 THR E N 1
ATOM 2013 C CA . THR A 1 129 ? 7.890 46.686 6.101 1.00 11.08 129 THR E CA 1
ATOM 2014 C C . THR A 1 129 ? 8.486 45.288 6.218 1.00 9.51 129 THR E C 1
ATOM 2015 O O . THR A 1 129 ? 7.755 44.306 6.125 1.00 9.60 129 THR E O 1
ATOM 2025 N N . PHE A 1 130 ? 9.802 45.183 6.382 1.00 8.50 130 PHE E N 1
ATOM 2026 C CA . PHE A 1 130 ? 10.477 43.908 6.548 1.00 7.98 130 PHE E CA 1
ATOM 2027 C C . PHE A 1 130 ? 11.572 44.022 7.593 1.00 7.91 130 PHE E C 1
ATOM 2028 O O . PHE A 1 130 ? 12.178 45.079 7.767 1.00 8.40 130 PHE E O 1
ATOM 2045 N N . ILE A 1 131 ? 11.860 42.890 8.229 1.00 7.81 131 ILE E N 1
ATOM 2046 C CA . ILE A 1 131 ? 13.132 42.603 8.897 1.00 8.02 131 ILE E CA 1
ATOM 2047 C C . ILE A 1 131 ? 13.984 41.790 7.916 1.00 7.19 131 ILE E C 1
ATOM 2048 O O . ILE A 1 131 ? 1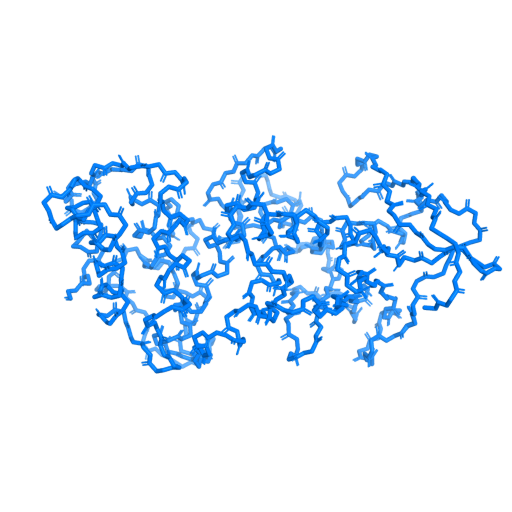3.520 41.497 6.800 1.00 7.74 131 ILE E O 1
ATOM 2064 N N . PRO A 1 132 ? 15.224 41.411 8.244 1.00 7.13 132 PRO E N 1
ATOM 2065 C CA . PRO A 1 132 ? 16.082 40.847 7.189 1.00 6.88 132 PRO E CA 1
ATOM 2066 C C . PRO A 1 132 ? 15.431 39.637 6.529 1.00 6.44 132 PRO E C 1
ATOM 2067 O O . PRO A 1 132 ? 14.991 38.703 7.198 1.00 6.97 132 PRO E O 1
ATOM 2078 N N . LEU A 1 133 ? 15.371 39.666 5.202 1.00 6.26 133 LEU E N 1
ATOM 2079 C CA . LEU A 1 133 ? 14.424 38.820 4.487 1.00 6.45 133 LEU E CA 1
ATOM 2080 C C . LEU A 1 133 ? 14.830 37.355 4.457 1.00 6.39 133 LEU E C 1
ATOM 2081 O O . LEU A 1 133 ? 13.956 36.492 4.274 1.00 6.95 133 LEU E O 1
ATOM 2097 N N . SER A 1 134 ? 16.111 37.055 4.664 1.00 6.33 134 SER E N 1
ATOM 2098 C CA . SER A 1 134 ? 16.544 35.671 4.765 1.00 6.41 134 SER E CA 1
ATOM 2099 C C . SER A 1 134 ? 16.005 34.976 6.016 1.00 6.56 134 SER E C 1
ATOM 2100 O O . SER A 1 134 ? 16.144 33.758 6.133 1.00 6.81 134 SER E O 1
ATOM 2108 N N . GLY A 1 135 ? 15.357 35.698 6.931 1.00 6.58 135 GLY E N 1
ATOM 2109 C CA . GLY A 1 135 ? 14.720 35.045 8.056 1.00 7.22 135 GLY E CA 1
ATOM 2110 C C . GLY A 1 135 ? 13.497 34.222 7.709 1.00 6.85 135 GLY E C 1
ATOM 2111 O O . GLY A 1 135 ? 12.999 33.486 8.559 1.00 7.78 135 GLY E O 1
ATOM 2115 N N . GLY A 1 136 ? 13.006 34.318 6.477 1.00 6.68 136 GLY E N 1
AT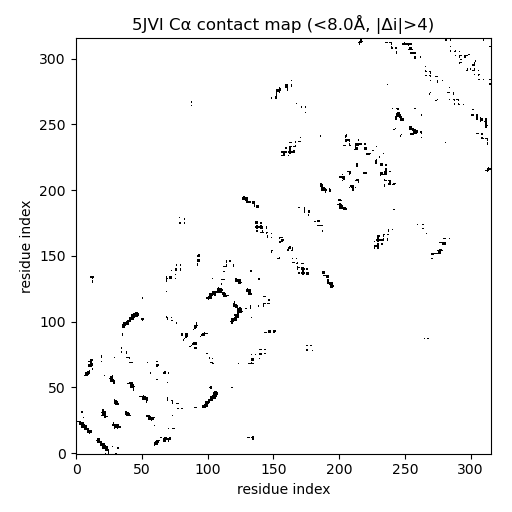OM 2116 C CA . GLY A 1 136 ? 11.876 33.533 6.044 1.00 7.10 136 GLY E CA 1
ATOM 2117 C C . GLY A 1 136 ? 12.332 32.368 5.178 1.00 6.43 136 GLY E C 1
ATOM 2118 O O . GLY A 1 136 ? 12.901 32.570 4.113 1.00 6.63 136 GLY E O 1
ATOM 2122 N N A ILE A 1 137 ? 12.067 31.142 5.648 0.29 6.58 137 ILE E N 1
ATOM 2123 N N B ILE A 1 137 ? 12.064 31.137 5.635 0.71 6.69 137 ILE E N 1
ATOM 2124 C CA A ILE A 1 137 ? 12.408 29.958 4.861 0.29 6.51 137 ILE E CA 1
ATOM 2125 C CA B ILE A 1 137 ? 12.451 29.990 4.820 0.71 6.45 137 ILE E CA 1
ATOM 2126 C C A ILE A 1 137 ? 11.698 29.986 3.512 0.29 6.17 137 ILE E C 1
ATOM 2127 C C B ILE A 1 137 ? 11.702 29.988 3.493 0.71 6.02 137 ILE E C 1
ATOM 2128 O O A ILE A 1 137 ? 12.286 29.642 2.479 0.29 6.28 137 ILE E O 1
ATOM 2129 O O B ILE A 1 137 ? 12.264 29.623 2.452 0.71 6.54 137 ILE E O 1
ATOM 2160 N N . ASP A 1 138 ? 10.427 30.396 3.494 1.00 6.15 138 ASP E N 1
ATOM 2161 C CA . ASP A 1 138 ? 9.704 30.497 2.242 1.00 6.06 138 ASP E CA 1
ATOM 2162 C C . ASP A 1 138 ? 10.325 31.514 1.306 1.00 5.99 138 ASP E C 1
ATOM 2163 O O . ASP A 1 138 ? 10.331 31.305 0.090 1.00 6.41 138 ASP E O 1
ATOM 2171 N N . VAL A 1 139 ? 10.866 32.609 1.844 1.00 5.96 139 VAL E N 1
ATOM 2172 C CA . VAL A 1 139 ? 11.549 33.629 1.043 1.00 6.07 139 VAL E CA 1
ATOM 2173 C C . VAL A 1 139 ? 12.814 33.058 0.414 1.00 5.59 139 VAL E C 1
ATOM 2174 O O . VAL A 1 139 ? 13.036 33.214 -0.791 1.00 5.84 139 VAL E O 1
ATOM 2187 N N . VAL A 1 140 ? 13.657 32.406 1.213 1.00 5.86 140 VAL E N 1
ATOM 2188 C CA . VAL A 1 140 ? 14.900 31.833 0.693 1.00 5.74 140 VAL E CA 1
ATOM 2189 C C . VAL A 1 140 ? 14.583 30.829 -0.410 1.00 5.54 140 VAL E C 1
ATOM 2190 O O . VAL A 1 140 ? 15.184 30.845 -1.494 1.00 5.95 140 VAL E O 1
ATOM 2203 N N . ALA A 1 141 ? 13.625 29.930 -0.156 1.00 5.52 141 ALA E N 1
ATOM 2204 C CA . ALA A 1 141 ? 13.273 28.933 -1.154 1.00 5.71 141 ALA E CA 1
ATOM 2205 C C . ALA A 1 141 ? 12.618 29.573 -2.381 1.00 5.65 141 ALA E C 1
ATOM 2206 O O . ALA A 1 141 ? 12.831 29.102 -3.498 1.00 5.81 141 ALA E O 1
ATOM 2213 N N . HIS A 1 142 ? 11.842 30.647 -2.201 1.00 5.62 142 HIS E N 1
ATOM 2214 C CA . HIS A 1 142 ? 11.311 31.407 -3.332 1.00 5.35 142 HIS E CA 1
ATOM 2215 C C . HIS A 1 142 ? 12.452 31.900 -4.224 1.00 5.59 142 HIS E C 1
ATOM 2216 O O . HIS A 1 142 ? 12.410 31.784 -5.457 1.00 5.64 142 HIS E O 1
ATOM 2230 N N . GLU A 1 143 ? 13.490 32.475 -3.613 1.00 5.50 143 GLU E N 1
ATOM 2231 C CA . GLU A 1 143 ? 14.607 33.016 -4.389 1.00 5.56 143 GLU E CA 1
ATOM 2232 C C . GLU A 1 143 ? 15.365 31.913 -5.112 1.00 5.73 143 GLU E C 1
ATOM 2233 O O . GLU A 1 143 ? 15.682 32.056 -6.299 1.00 6.19 143 GLU E O 1
ATOM 2245 N N . LEU A 1 144 ? 15.692 30.816 -4.426 1.00 5.72 144 LEU E N 1
ATOM 2246 C CA . LEU A 1 144 ? 16.454 29.756 -5.083 1.00 6.17 144 LEU E CA 1
ATOM 2247 C C . LEU A 1 144 ? 15.620 29.130 -6.190 1.00 5.97 144 LEU E C 1
ATOM 2248 O O . LEU A 1 144 ? 16.143 28.699 -7.230 1.00 6.28 144 LEU E O 1
ATOM 2264 N N . THR A 1 145 ? 14.298 29.092 -6.007 1.00 5.65 145 THR E N 1
ATOM 2265 C CA . THR A 1 145 ? 13.441 28.545 -7.047 1.00 5.78 145 THR E CA 1
ATOM 2266 C C . THR A 1 145 ? 13.462 29.400 -8.318 1.00 5.67 145 THR E C 1
ATOM 2267 O O . THR A 1 145 ? 13.316 28.859 -9.418 1.00 6.01 145 THR E O 1
ATOM 2278 N N . HIS A 1 146 ? 13.681 30.716 -8.207 1.00 5.53 146 HIS E N 1
ATOM 2279 C CA . HIS A 1 146 ? 13.874 31.497 -9.431 1.00 5.73 146 HIS E CA 1
ATOM 2280 C C . HIS A 1 146 ? 15.041 30.950 -10.253 1.00 5.86 146 HIS E C 1
ATOM 2281 O O . HIS A 1 146 ? 14.973 30.914 -11.488 1.00 6.47 146 HIS E O 1
ATOM 2295 N N . ALA A 1 147 ? 16.136 30.563 -9.593 1.00 5.82 147 ALA E N 1
ATOM 2296 C CA . ALA A 1 147 ? 17.265 29.962 -10.315 1.00 6.30 147 ALA E CA 1
ATOM 2297 C C . ALA A 1 147 ? 16.855 28.657 -10.996 1.00 5.83 147 ALA E C 1
ATOM 2298 O O . ALA A 1 147 ? 17.230 28.385 -12.138 1.00 6.62 147 ALA E O 1
ATOM 2305 N N . VAL A 1 148 ? 16.113 27.809 -10.290 1.00 5.97 148 VAL E N 1
ATOM 2306 C CA . VAL A 1 148 ? 15.603 26.563 -10.883 1.00 6.48 148 VAL E CA 1
ATOM 2307 C C . VAL A 1 148 ? 14.765 26.856 -12.124 1.00 6.44 148 VAL E C 1
ATOM 2308 O O . VAL A 1 148 ? 14.966 26.259 -13.192 1.00 6.67 148 VAL E O 1
ATOM 2321 N N . THR A 1 149 ? 13.828 27.795 -12.011 1.00 6.32 149 THR E N 1
ATOM 2322 C CA . THR A 1 149 ? 13.016 28.175 -13.160 1.00 6.33 149 THR E CA 1
ATOM 2323 C C . THR A 1 149 ? 13.894 28.649 -14.304 1.00 6.73 149 THR E C 1
ATOM 2324 O O . THR A 1 149 ? 13.706 28.246 -15.462 1.00 7.37 149 THR E O 1
ATOM 2335 N N . ASP A 1 150 ? 14.859 29.519 -14.008 1.00 6.42 150 ASP E N 1
ATOM 2336 C CA . ASP A 1 150 ? 15.674 30.069 -15.076 1.00 7.19 150 ASP E CA 1
ATOM 2337 C C . ASP A 1 150 ? 16.467 29.005 -15.821 1.00 7.10 150 ASP E C 1
ATOM 2338 O O . ASP A 1 150 ? 16.725 29.157 -17.016 1.00 7.76 150 ASP E O 1
ATOM 2347 N N . TYR A 1 151 ? 16.894 27.950 -15.134 1.00 7.15 151 TYR E N 1
ATOM 2348 C CA . TYR A 1 151 ? 17.625 26.858 -15.746 1.00 7.61 151 TYR E CA 1
ATOM 2349 C C . TYR A 1 151 ? 16.733 25.846 -16.452 1.00 7.95 151 TYR E C 1
ATOM 2350 O O . TYR A 1 151 ? 17.259 24.989 -17.175 1.00 9.99 151 TYR E O 1
ATOM 2368 N N . THR A 1 152 ? 15.413 25.897 -16.249 1.00 7.07 152 THR E N 1
ATOM 2369 C CA . THR A 1 152 ? 14.499 24.881 -16.748 1.00 7.01 152 THR E CA 1
ATOM 2370 C C . THR A 1 152 ? 13.512 25.551 -17.691 1.00 6.99 152 THR E C 1
ATOM 2371 O O . THR A 1 152 ? 13.860 25.843 -18.847 1.00 8.25 152 THR E O 1
ATOM 2382 N N . ALA A 1 153 ? 12.288 25.836 -17.258 1.00 6.72 153 ALA E N 1
ATOM 2383 C CA . ALA A 1 153 ? 11.299 26.415 -18.159 1.00 7.20 153 ALA E CA 1
ATOM 2384 C C . ALA A 1 153 ? 11.752 27.746 -18.734 1.00 7.03 153 ALA E C 1
ATOM 2385 O O . ALA A 1 153 ? 11.425 28.064 -19.881 1.00 7.88 153 ALA E O 1
ATOM 2392 N N . GLY A 1 154 ? 12.427 28.566 -17.938 1.00 6.89 154 GLY E N 1
ATOM 2393 C CA . GLY A 1 154 ? 12.925 29.831 -18.450 1.00 6.92 154 GLY E CA 1
ATOM 2394 C C . GLY A 1 154 ? 11.857 30.888 -18.633 1.00 6.82 154 GLY E C 1
ATOM 2395 O O . GLY A 1 154 ? 12.029 31.812 -19.426 1.00 7.85 154 GLY E O 1
ATOM 2399 N N . LEU A 1 155 ? 10.777 30.791 -17.866 1.00 7.20 155 LEU E N 1
ATOM 2400 C CA . LEU A 1 155 ? 9.626 31.694 -17.958 1.00 6.84 155 LEU E CA 1
ATOM 2401 C C . LEU A 1 155 ? 10.054 33.155 -17.937 1.00 7.34 155 LEU E C 1
ATOM 2402 O O . LEU A 1 155 ? 10.655 33.621 -16.962 1.00 7.91 155 LEU E O 1
ATOM 2418 N N A ILE A 1 156 ? 9.705 33.875 -19.005 0.64 7.44 156 ILE E N 1
ATOM 2419 N N B ILE A 1 156 ? 9.719 33.866 -19.022 0.36 7.45 156 ILE E N 1
ATOM 2420 C CA A ILE A 1 156 ? 10.063 35.284 -19.156 0.64 7.80 156 ILE E CA 1
ATOM 2421 C CA B ILE A 1 156 ? 10.019 35.290 -19.154 0.36 7.70 156 ILE E CA 1
ATOM 2422 C C A ILE A 1 156 ? 9.346 36.093 -18.075 0.64 6.77 156 ILE E C 1
ATOM 2423 C C B ILE A 1 156 ? 9.353 36.046 -18.011 0.36 7.03 156 ILE E C 1
ATOM 2424 O O A ILE A 1 156 ? 8.156 35.886 -17.803 0.64 6.87 156 ILE E O 1
ATOM 2425 O O B ILE A 1 156 ? 8.214 35.752 -17.625 0.36 7.26 156 ILE E O 1
ATOM 2456 N N . TYR A 1 157 ? 10.052 37.042 -17.463 1.00 6.76 157 TYR E N 1
ATOM 2457 C CA . TYR A 1 157 ? 9.577 37.702 -16.235 1.00 6.60 157 TYR E CA 1
ATOM 2458 C C . TYR A 1 157 ? 8.660 38.893 -16.528 1.00 6.63 157 TYR E C 1
ATOM 2459 O O . TYR A 1 157 ? 8.892 40.005 -16.090 1.00 7.51 157 TYR E O 1
ATOM 2476 N N . GLN A 1 158 ? 7.557 38.614 -17.232 1.00 6.80 158 GLN E N 1
ATOM 2477 C CA . GLN A 1 158 ? 6.547 39.629 -17.480 1.00 7.75 158 GLN E CA 1
ATOM 2478 C C . GLN A 1 158 ? 5.240 38.950 -17.844 1.00 7.24 158 GLN E C 1
ATOM 2479 O O . GLN A 1 158 ? 5.214 37.820 -18.352 1.00 7.27 158 GLN E O 1
ATOM 2493 N N . ASN A 1 159 ? 4.146 39.649 -17.575 1.00 7.50 159 ASN E N 1
ATOM 2494 C CA . ASN A 1 159 ? 2.819 39.202 -18.017 1.00 7.88 159 ASN E CA 1
ATOM 2495 C C . ASN A 1 159 ? 2.535 37.784 -17.512 1.00 7.53 159 ASN E C 1
ATOM 2496 O O . ASN A 1 159 ? 2.879 37.452 -16.373 1.00 7.45 159 ASN E O 1
ATOM 2507 N N . GLU A 1 160 ? 1.809 36.955 -18.282 1.00 7.44 160 GLU E N 1
ATOM 2508 C CA . GLU A 1 160 ? 1.385 35.672 -17.715 1.00 7.57 160 GLU E CA 1
ATOM 2509 C C . GLU A 1 160 ? 2.558 34.746 -17.432 1.00 7.14 160 GLU E C 1
ATOM 2510 O O . GLU A 1 160 ? 2.566 34.081 -16.390 1.00 7.01 160 GLU E O 1
ATOM 2522 N N . SER A 1 161 ? 3.531 34.651 -18.339 1.00 7.45 161 SER E N 1
ATOM 2523 C CA . SER A 1 161 ? 4.668 33.775 -18.044 1.00 7.15 161 SER E CA 1
ATOM 2524 C C . SER A 1 161 ? 5.366 34.218 -16.764 1.00 6.51 161 SER E C 1
ATOM 2525 O O . SER A 1 161 ? 5.842 33.374 -15.980 1.00 6.73 161 SER E O 1
ATOM 2533 N N . GLY A 1 162 ? 5.439 35.531 -16.525 1.00 6.33 162 GLY E N 1
ATOM 2534 C CA . GLY A 1 162 ? 6.096 36.034 -15.325 1.00 6.31 162 GLY E CA 1
ATOM 2535 C C . GLY A 1 162 ? 5.298 35.775 -14.060 1.00 6.13 162 GLY E C 1
ATOM 2536 O O . GLY A 1 162 ? 5.876 35.527 -12.991 1.00 6.30 162 GLY E O 1
ATOM 2540 N N . ALA A 1 163 ? 3.957 35.821 -14.153 1.00 6.17 163 ALA E N 1
ATOM 2541 C CA . ALA A 1 163 ? 3.122 35.439 -13.023 1.00 6.17 163 ALA E CA 1
ATOM 2542 C C . ALA A 1 163 ? 3.243 33.952 -12.720 1.00 5.98 163 ALA E C 1
ATOM 2543 O O . ALA A 1 163 ? 3.179 33.561 -11.550 1.00 6.20 163 ALA E O 1
ATOM 2550 N N . ILE A 1 164 ? 3.394 33.112 -13.749 1.00 6.10 164 ILE E N 1
ATOM 2551 C CA . ILE A 1 164 ? 3.674 31.694 -13.502 1.00 6.03 164 ILE E CA 1
ATOM 2552 C C . ILE A 1 164 ? 5.023 31.549 -12.804 1.00 6.34 164 ILE E C 1
ATOM 2553 O O . ILE A 1 164 ? 5.158 30.794 -11.843 1.00 6.92 164 ILE E O 1
ATOM 2569 N N . ASN A 1 165 ? 6.041 32.255 -13.304 1.00 6.23 165 ASN E N 1
ATOM 2570 C CA . ASN A 1 165 ? 7.361 32.256 -12.684 1.00 6.06 165 ASN E CA 1
ATOM 2571 C C . ASN A 1 165 ? 7.248 32.559 -11.193 1.00 5.73 165 ASN E C 1
ATOM 2572 O O . ASN A 1 165 ? 7.754 31.813 -10.339 1.00 6.03 165 ASN E O 1
ATOM 2583 N N . GLU A 1 166 ? 6.541 33.637 -10.864 1.00 5.82 166 GLU E N 1
ATOM 2584 C CA . GLU A 1 166 ? 6.317 34.024 -9.473 1.00 5.80 166 GLU E CA 1
ATOM 2585 C C . GLU A 1 166 ? 5.597 32.933 -8.680 1.00 5.85 166 GLU E C 1
ATOM 2586 O O . GLU A 1 166 ? 5.994 32.613 -7.550 1.00 6.02 166 GLU E O 1
ATOM 2598 N N . ALA A 1 167 ? 4.500 32.402 -9.223 1.00 5.95 167 ALA E N 1
ATOM 2599 C CA . ALA A 1 167 ? 3.748 31.385 -8.511 1.00 6.27 167 ALA E CA 1
ATOM 2600 C C . ALA A 1 167 ? 4.599 30.144 -8.264 1.00 6.12 167 ALA E C 1
ATOM 2601 O O . ALA A 1 167 ? 4.502 29.541 -7.198 1.00 6.48 167 ALA E O 1
ATOM 2608 N N . ILE A 1 168 ? 5.417 29.735 -9.242 1.00 6.02 168 ILE E N 1
ATOM 2609 C CA . ILE A 1 168 ? 6.315 28.596 -9.033 1.00 6.02 168 ILE E CA 1
ATOM 2610 C C . ILE A 1 168 ? 7.199 28.846 -7.815 1.00 5.65 168 ILE E C 1
ATOM 2611 O O . ILE A 1 168 ? 7.402 27.960 -6.982 1.00 5.96 168 ILE E O 1
ATOM 2627 N N . SER A 1 169 ? 7.752 30.050 -7.705 1.00 5.56 169 SER E N 1
ATOM 2628 C CA . SER A 1 169 ? 8.572 30.391 -6.554 1.00 5.67 169 SER E CA 1
ATOM 2629 C C . SER A 1 169 ? 7.784 30.395 -5.242 1.00 5.65 169 SER E C 1
ATOM 2630 O O . SER A 1 169 ? 8.313 29.980 -4.208 1.00 6.02 169 SER E O 1
ATOM 2638 N N . ASP A 1 170 ? 6.528 30.860 -5.249 1.00 5.75 170 ASP E N 1
ATOM 2639 C CA . ASP A 1 170 ? 5.719 30.811 -4.031 1.00 5.98 170 ASP E CA 1
ATOM 2640 C C . ASP A 1 170 ? 5.304 29.384 -3.675 1.00 5.93 170 ASP E C 1
ATOM 2641 O O . ASP A 1 170 ? 5.303 29.021 -2.495 1.00 6.32 170 ASP E O 1
ATOM 2650 N N . ILE A 1 171 ? 4.974 28.578 -4.679 1.00 5.91 171 ILE E N 1
ATOM 2651 C CA . ILE A 1 171 ? 4.577 27.190 -4.472 1.00 6.33 171 ILE E CA 1
ATOM 2652 C C . ILE A 1 171 ? 5.730 26.420 -3.836 1.00 6.05 171 ILE E C 1
ATOM 2653 O O . ILE A 1 171 ? 5.568 25.774 -2.799 1.00 6.20 171 ILE E O 1
ATOM 2669 N N . PHE A 1 172 ? 6.909 26.449 -4.471 1.00 5.85 172 PHE E N 1
ATOM 2670 C CA . PHE A 1 172 ? 8.027 25.701 -3.915 1.00 5.94 172 PHE E CA 1
ATOM 2671 C C . PHE A 1 172 ? 8.559 26.338 -2.650 1.00 5.83 172 PHE E C 1
ATOM 2672 O O . PHE A 1 172 ? 9.043 25.631 -1.767 1.00 6.47 172 PHE E O 1
ATOM 2689 N N . GLY A 1 173 ? 8.469 27.656 -2.507 1.00 5.86 173 GLY E N 1
ATOM 2690 C CA . GLY A 1 173 ? 8.825 28.262 -1.231 1.00 6.11 173 GLY E CA 1
ATOM 2691 C C . GLY A 1 173 ? 7.988 27.689 -0.102 1.00 6.36 173 GLY E C 1
ATOM 2692 O O . GLY A 1 173 ? 8.498 27.361 0.974 1.00 6.68 173 GLY E O 1
ATOM 2696 N N . THR A 1 174 ? 6.682 27.554 -0.355 1.00 6.36 174 THR E N 1
ATOM 2697 C CA . THR A 1 174 ? 5.757 26.972 0.619 1.00 6.36 174 THR E CA 1
ATOM 2698 C C . THR A 1 174 ? 6.030 25.485 0.836 1.00 6.38 174 THR E C 1
ATOM 2699 O O . THR A 1 174 ? 6.002 25.015 1.975 1.00 6.74 174 THR E O 1
ATOM 2710 N N . LEU A 1 175 ? 6.283 24.727 -0.230 1.00 6.47 175 LEU E N 1
ATOM 2711 C CA . LEU A 1 175 ? 6.564 23.310 -0.050 1.00 6.67 175 LEU E CA 1
ATOM 2712 C C . LEU A 1 175 ? 7.848 23.087 0.739 1.00 6.62 175 LEU E C 1
ATOM 2713 O O . LEU A 1 175 ? 7.920 22.165 1.553 1.00 7.00 175 LEU E O 1
ATOM 2729 N N . VAL A 1 176 ? 8.861 23.944 0.555 1.00 6.62 176 VAL E N 1
ATOM 2730 C CA . VAL A 1 176 ? 10.066 23.863 1.394 1.00 6.76 176 VAL E CA 1
ATOM 2731 C C . VAL A 1 176 ? 9.743 24.206 2.845 1.00 7.05 176 VAL E C 1
ATOM 2732 O O . VAL A 1 176 ? 10.231 23.556 3.774 1.00 7.22 176 VAL E O 1
ATOM 2745 N N . GLU A 1 177 ? 8.922 25.231 3.064 1.00 6.85 177 GLU E N 1
ATOM 2746 C CA . GLU A 1 177 ? 8.503 25.560 4.419 1.00 6.91 177 GLU E CA 1
ATOM 2747 C C . GLU A 1 177 ? 7.817 24.366 5.093 1.00 7.46 177 GLU E C 1
ATOM 2748 O O . GLU A 1 177 ? 8.086 24.059 6.259 1.00 8.11 177 GLU E O 1
ATOM 2760 N N . PHE A 1 178 ? 6.942 23.669 4.369 1.00 7.60 178 PHE E N 1
ATOM 2761 C CA . PHE A 1 178 ? 6.334 22.462 4.925 1.00 8.22 178 PHE E CA 1
ATOM 2762 C C . PHE A 1 178 ? 7.364 21.357 5.139 1.00 8.46 178 PHE E C 1
ATOM 2763 O O . PHE A 1 178 ? 7.278 20.623 6.123 1.00 9.71 178 PHE E O 1
ATOM 2780 N N . TYR A 1 179 ? 8.329 21.208 4.232 1.00 8.52 179 TYR E N 1
ATOM 2781 C CA . TYR A 1 179 ? 9.382 20.199 4.372 1.00 8.87 179 TYR E CA 1
ATOM 2782 C C . TYR A 1 179 ? 10.160 20.387 5.670 1.00 9.61 179 TYR E C 1
ATOM 2783 O O . TYR A 1 179 ? 10.439 19.427 6.390 1.00 10.84 179 TYR E O 1
ATOM 2801 N N . ALA A 1 180 ? 10.510 21.629 5.992 1.00 9.58 180 ALA E N 1
ATOM 2802 C CA . ALA A 1 180 ? 11.212 21.902 7.244 1.00 10.49 180 ALA E CA 1
ATOM 2803 C C . ALA A 1 180 ? 10.293 21.733 8.447 1.00 11.63 180 ALA E C 1
ATOM 2804 O O . ALA A 1 180 ? 10.753 21.425 9.547 1.00 13.66 180 ALA E O 1
ATOM 2811 N N . ASN A 1 181 ? 9.009 21.999 8.270 1.00 11.34 181 ASN E N 1
ATOM 2812 C CA . ASN A 1 181 ? 7.957 21.691 9.246 1.00 13.06 181 ASN E CA 1
ATOM 2813 C C . ASN A 1 181 ? 8.052 22.509 10.537 1.00 14.10 181 ASN E C 1
ATOM 2814 O O . ASN A 1 181 ? 7.735 22.002 11.615 1.00 16.91 181 ASN E O 1
ATOM 2825 N N . LYS A 1 182 ? 8.419 23.784 10.426 1.00 13.57 182 LYS E N 1
ATOM 2826 C CA . LYS A 1 182 ? 8.334 24.759 11.524 1.00 14.23 182 LYS E CA 1
ATOM 2827 C C . LYS A 1 182 ? 7.311 25.858 11.171 1.00 14.11 182 LYS E C 1
ATOM 2828 O O . LYS A 1 182 ? 7.523 26.635 10.217 1.00 14.72 182 LYS E O 1
ATOM 2832 N N . ASN A 1 183 ? 6.200 25.878 11.881 1.00 14.78 183 ASN E N 1
ATOM 2833 C CA . ASN A 1 183 ? 5.121 26.822 11.640 1.00 14.38 183 ASN E CA 1
ATOM 2834 C C . ASN A 1 183 ? 4.739 26.941 10.162 1.00 12.09 183 ASN E C 1
ATOM 2835 O O . ASN A 1 183 ? 4.666 28.052 9.627 1.00 12.17 183 ASN E O 1
ATOM 2846 N N . PRO A 1 184 ? 4.513 25.810 9.462 1.00 10.89 184 PRO E N 1
ATOM 2847 C CA . PRO A 1 184 ? 4.240 25.925 8.029 1.00 9.63 184 PRO E CA 1
ATOM 2848 C C . PRO A 1 184 ? 2.834 26.426 7.767 1.00 9.52 184 PRO E C 1
ATOM 2849 O O . PRO A 1 184 ? 1.911 26.190 8.539 1.00 11.30 184 PRO E O 1
ATOM 2860 N N . ASP A 1 185 ? 2.693 27.115 6.650 1.00 8.84 185 ASP E N 1
ATOM 2861 C CA . ASP A 1 185 ? 1.430 27.683 6.238 1.00 8.24 185 ASP E CA 1
ATOM 2862 C C . ASP A 1 185 ? 1.466 27.908 4.732 1.00 7.84 185 ASP E C 1
ATOM 2863 O O . ASP A 1 185 ? 2.471 27.657 4.059 1.00 8.07 185 ASP E O 1
ATOM 2872 N N . TRP A 1 186 ? 0.338 28.389 4.210 1.00 8.34 186 TRP E N 1
ATOM 2873 C CA . TRP A 1 186 ? 0.172 28.750 2.810 1.00 8.52 186 TRP E CA 1
ATOM 2874 C C . TRP A 1 186 ? 0.241 30.255 2.603 1.00 8.52 186 TRP E C 1
ATOM 2875 O O .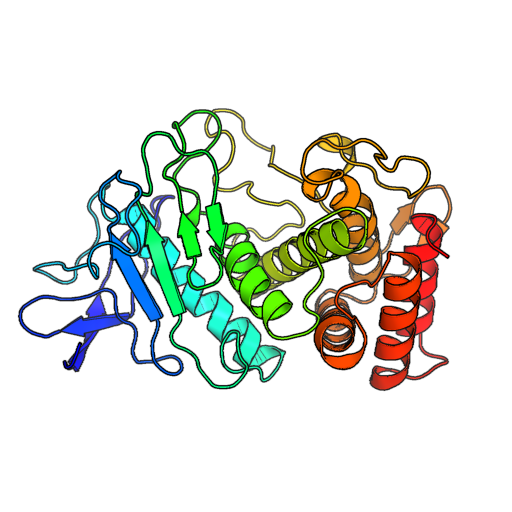 TRP A 1 186 ? -0.291 30.777 1.619 1.00 10.06 186 TRP E O 1
ATOM 2896 N N . GLU A 1 187 ? 0.928 30.952 3.505 1.00 7.98 187 GLU E N 1
ATOM 2897 C CA . GLU A 1 187 ? 1.177 32.383 3.412 1.00 8.14 187 GLU E CA 1
ATOM 2898 C C . GLU A 1 187 ? 2.623 32.585 2.974 1.00 7.83 187 GLU E C 1
ATOM 2899 O O . GLU A 1 187 ? 3.458 31.707 3.177 1.00 7.62 187 GLU E O 1
ATOM 2911 N N . ILE A 1 188 ? 2.919 33.745 2.401 1.00 7.62 188 ILE E N 1
ATOM 2912 C CA . ILE A 1 188 ? 4.268 34.045 1.912 1.00 7.48 188 ILE E CA 1
ATOM 2913 C C . ILE A 1 188 ? 4.858 35.186 2.737 1.00 7.57 188 ILE E C 1
ATOM 2914 O O . ILE A 1 188 ? 4.326 36.306 2.752 1.00 8.16 188 ILE E O 1
ATOM 2930 N N . GLY A 1 189 ? 6.008 34.927 3.354 1.00 7.42 189 GLY E N 1
ATOM 2931 C CA . GLY A 1 189 ? 6.817 35.971 3.969 1.00 7.88 189 GLY E CA 1
ATOM 2932 C C . GLY A 1 189 ? 6.406 36.391 5.359 1.00 7.86 189 GLY E C 1
ATOM 2933 O O . GLY A 1 189 ? 6.961 37.356 5.887 1.00 8.61 189 GLY E O 1
ATOM 2937 N N . GLU A 1 190 ? 5.467 35.673 5.974 1.00 7.80 190 GLU E N 1
ATOM 2938 C CA . GLU A 1 190 ? 4.922 36.065 7.263 1.00 8.47 190 GLU E CA 1
ATOM 2939 C C . GLU A 1 190 ? 5.979 36.214 8.350 1.00 8.63 190 GLU E C 1
ATOM 2940 O O . GLU A 1 190 ? 5.781 37.004 9.282 1.00 9.61 190 GLU E O 1
ATOM 2952 N N . ASP A 1 191 ? 7.081 35.466 8.291 1.00 8.08 191 ASP E N 1
ATOM 2953 C CA . ASP A 1 191 ? 8.061 35.518 9.363 1.00 8.82 191 ASP E CA 1
ATOM 2954 C C . ASP A 1 191 ? 8.907 36.780 9.351 1.00 9.02 191 ASP E C 1
ATOM 2955 O O . ASP A 1 191 ? 9.511 37.109 10.377 1.00 11.38 191 ASP E O 1
ATOM 2964 N N . VAL A 1 192 ? 8.966 37.496 8.225 1.00 8.20 192 VAL E N 1
ATOM 2965 C CA . VAL A 1 192 ? 9.825 38.665 8.100 1.00 8.54 192 VAL E CA 1
ATOM 2966 C C . VAL A 1 192 ? 9.064 39.920 7.718 1.00 8.43 192 VAL E C 1
ATOM 2967 O O . VAL A 1 192 ? 9.663 40.987 7.652 1.00 9.15 192 VAL E O 1
ATOM 2980 N N . TYR A 1 193 ? 7.767 39.827 7.457 1.00 8.87 193 TYR E N 1
ATOM 2981 C CA . TYR A 1 193 ? 6.956 40.958 7.021 1.00 9.36 193 TYR E CA 1
ATOM 2982 C C . TYR A 1 193 ? 6.354 41.678 8.223 1.00 9.84 193 TYR E C 1
ATOM 2983 O O . TYR A 1 193 ? 5.836 41.030 9.140 1.00 10.01 193 TYR E O 1
ATOM 3001 N N . THR A 1 194 ? 6.410 43.017 8.192 1.00 10.04 194 THR E N 1
ATOM 3002 C CA . THR A 1 194 ? 5.716 43.924 9.121 1.00 10.48 194 THR E CA 1
ATOM 3003 C C . THR A 1 194 ? 5.827 43.456 10.564 1.00 11.31 194 THR E C 1
ATOM 3004 O O . THR A 1 194 ? 4.861 42.980 11.173 1.00 11.85 194 THR E O 1
ATOM 3014 N N . PRO A 1 195 ? 6.992 43.634 11.174 1.00 12.32 195 PRO E N 1
ATOM 3015 C CA . PRO A 1 195 ? 7.151 43.188 12.566 1.00 14.36 195 PRO E CA 1
ATOM 3016 C C . PRO A 1 195 ? 6.170 43.831 13.525 1.00 15.79 195 PRO E C 1
ATOM 3017 O O . PRO A 1 195 ? 5.876 43.243 14.573 1.00 17.03 195 PRO E O 1
ATOM 3028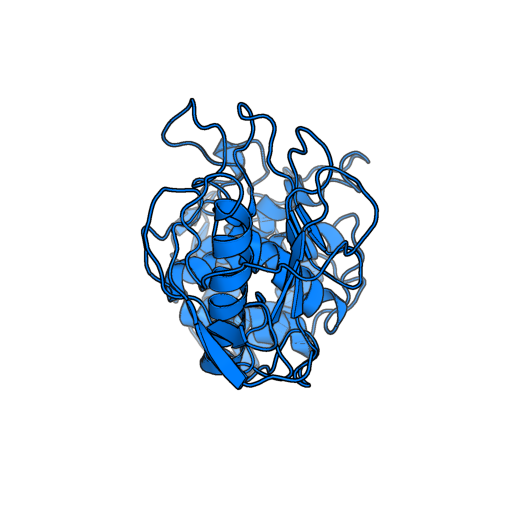 N N . GLY A 1 196 ? 5.639 44.999 13.205 1.00 16.02 196 GLY E N 1
ATOM 3029 C CA . GLY A 1 196 ? 4.668 45.622 14.086 1.00 16.83 196 GLY E CA 1
ATOM 3030 C C . GLY A 1 196 ? 3.235 45.178 13.916 1.00 17.34 196 GLY E C 1
ATOM 3031 O O . GLY A 1 196 ? 2.373 45.681 14.641 1.00 18.52 196 GLY E O 1
ATOM 3035 N N . ILE A 1 197 ? 2.953 44.272 12.983 1.00 16.60 197 ILE E N 1
ATOM 3036 C CA . ILE A 1 197 ? 1.605 43.806 12.692 1.00 16.69 197 ILE E CA 1
ATOM 3037 C C . ILE A 1 197 ? 1.617 42.280 12.740 1.00 16.10 197 ILE E C 1
ATOM 3038 O O . ILE A 1 197 ? 2.271 41.633 11.915 1.00 15.07 197 ILE E O 1
ATOM 3054 N N . SER A 1 198 ? 0.869 41.702 13.670 1.00 17.36 198 SER E N 1
ATOM 3055 C CA . SER A 1 198 ? 0.778 40.254 13.771 1.00 18.41 198 SER E CA 1
ATOM 3056 C C . SER A 1 198 ? -0.268 39.698 12.809 1.00 17.62 198 SER E C 1
ATOM 3057 O O . SER A 1 198 ? -1.285 40.344 12.527 1.00 18.87 198 SER E O 1
ATOM 3065 N N . GLY A 1 199 ? -0.016 38.490 12.310 1.00 16.18 199 GLY E N 1
ATOM 3066 C CA . GLY A 1 199 ? -1.041 37.742 11.606 1.00 15.19 199 GLY E CA 1
ATOM 3067 C C . GLY A 1 199 ? -1.190 38.043 10.137 1.00 14.08 199 GLY E C 1
ATOM 3068 O O . GLY A 1 199 ? -2.071 37.448 9.488 1.00 15.58 199 GLY E O 1
ATOM 3072 N N . ASP A 1 200 ? -0.349 38.918 9.585 1.00 12.24 200 ASP E N 1
ATOM 3073 C CA . ASP A 1 200 ? -0.394 39.275 8.177 1.00 11.59 200 ASP E CA 1
ATOM 3074 C C . ASP A 1 200 ? 0.745 38.605 7.413 1.00 10.54 200 ASP E C 1
ATOM 3075 O O . ASP A 1 200 ? 1.565 37.862 7.958 1.00 10.92 200 ASP E O 1
ATOM 3084 N N A SER A 1 201 ? 0.834 38.910 6.130 0.52 10.40 201 SER E N 1
ATOM 3085 N N B SER A 1 201 ? 0.745 38.830 6.101 0.48 10.11 201 SER E N 1
ATOM 3086 C CA A SER A 1 201 ? 1.887 38.348 5.305 0.52 10.25 201 SER E CA 1
ATOM 3087 C CA B SER A 1 201 ? 1.684 38.203 5.186 0.48 9.41 201 SER E CA 1
ATOM 3088 C C A SER A 1 201 ? 1.885 39.125 4.002 0.52 9.06 201 SER E C 1
ATOM 3089 C C B SER A 1 201 ? 1.880 39.151 4.008 0.48 8.70 201 SER E C 1
ATOM 3090 O O A SER A 1 201 ? 0.957 39.894 3.711 0.52 9.23 201 SER E O 1
ATOM 3091 O O B SER A 1 201 ? 1.099 40.095 3.811 0.48 8.98 201 SER E O 1
ATOM 3106 N N . LEU A 1 202 ? 2.915 38.880 3.200 1.00 8.23 202 LEU E N 1
ATOM 3107 C CA . LEU A 1 202 ? 3.060 39.600 1.947 1.00 7.52 202 LEU E CA 1
ATOM 3108 C C . LEU A 1 202 ? 2.025 39.150 0.925 1.00 7.86 202 LEU E C 1
ATOM 3109 O O . LEU A 1 202 ? 1.452 39.978 0.201 1.00 8.65 202 LEU E O 1
ATOM 3124 N N . ARG A 1 203 ? 1.854 37.832 0.779 1.00 7.61 203 ARG E N 1
ATOM 3125 C CA . ARG A 1 203 ? 0.838 37.221 -0.069 1.00 7.49 203 ARG E CA 1
ATOM 3126 C C . ARG A 1 203 ? 0.225 36.066 0.696 1.00 7.43 203 ARG E C 1
ATOM 3127 O O . ARG A 1 203 ? 0.826 35.527 1.627 1.00 7.84 203 ARG E O 1
ATOM 3148 N N . SER A 1 204 ? -0.972 35.671 0.264 1.00 7.94 204 SER E N 1
ATOM 3149 C CA . SER A 1 204 ? -1.618 34.458 0.726 1.00 8.39 204 SER E CA 1
ATOM 3150 C C . SER A 1 204 ? -1.913 33.587 -0.483 1.00 8.17 204 SER E C 1
ATOM 3151 O O . SER A 1 204 ? -2.465 34.076 -1.483 1.00 8.77 204 SER E O 1
ATOM 3159 N N . MET A 1 205 ? -1.554 32.298 -0.408 1.00 8.45 205 MET E N 1
ATOM 3160 C CA . MET A 1 205 ? -1.951 31.362 -1.460 1.00 8.61 205 MET E CA 1
ATOM 3161 C C . MET A 1 205 ? -3.368 30.838 -1.233 1.00 8.88 205 MET E C 1
ATOM 3162 O O . MET A 1 205 ? -4.081 30.541 -2.199 1.00 9.51 205 MET E O 1
ATOM 3176 N N . SER A 1 206 ? -3.753 30.667 0.031 1.00 9.52 206 SER E N 1
ATOM 3177 C CA . SER A 1 206 ? -5.078 30.154 0.354 1.00 10.47 206 SER E CA 1
ATOM 3178 C C . SER A 1 206 ? -6.161 31.178 0.077 1.00 9.98 206 SER E C 1
ATOM 3179 O O . SER A 1 206 ? -7.284 30.797 -0.271 1.00 10.79 206 SER E O 1
ATOM 3187 N N . ASP A 1 207 ? -5.858 32.459 0.220 1.00 9.50 207 ASP E N 1
ATOM 3188 C CA . ASP A 1 207 ? -6.832 33.510 -0.034 1.00 9.87 207 ASP E CA 1
ATOM 3189 C C . ASP A 1 207 ? -6.090 34.729 -0.559 1.00 8.96 207 ASP E C 1
ATOM 3190 O O . ASP A 1 207 ? -5.881 35.706 0.168 1.00 9.17 207 ASP E O 1
ATOM 3199 N N . PRO A 1 208 ? -5.670 34.710 -1.834 1.00 8.58 208 PRO E N 1
ATOM 3200 C CA . PRO A 1 208 ? -4.858 35.826 -2.356 1.00 8.42 208 PRO E CA 1
ATOM 3201 C C . PRO A 1 208 ? -5.509 37.177 -2.185 1.00 8.34 208 PRO E C 1
ATOM 3202 O O . PRO A 1 208 ? -4.811 38.194 -2.020 1.00 8.81 208 PRO E O 1
ATOM 3213 N N . ALA A 1 209 ? -6.839 37.220 -2.250 1.00 8.65 209 ALA E N 1
ATOM 3214 C CA . ALA A 1 209 ? -7.569 38.478 -2.198 1.00 9.93 209 ALA E CA 1
ATOM 3215 C C . ALA A 1 209 ? -7.411 39.186 -0.852 1.00 10.95 209 ALA E C 1
ATOM 3216 O O . ALA A 1 209 ? -7.646 40.394 -0.762 1.00 12.93 209 ALA E O 1
ATOM 3223 N N . LYS A 1 210 ? -6.999 38.471 0.197 1.00 11.13 210 LYS E N 1
ATOM 3224 C CA . LYS A 1 210 ? -6.771 39.110 1.490 1.00 13.02 210 LYS E CA 1
ATOM 3225 C C . LYS A 1 210 ? -5.746 40.224 1.389 1.00 13.44 210 LYS E C 1
ATOM 3226 O O . LYS A 1 210 ? -5.795 41.190 2.157 1.00 14.67 210 LYS E O 1
ATOM 3230 N N . TYR A 1 211 ? -4.780 40.085 0.479 1.00 13.22 211 TYR E N 1
ATOM 3231 C CA . TYR A 1 211 ? -3.683 41.040 0.323 1.00 14.47 211 TYR E CA 1
ATOM 3232 C C . TYR A 1 211 ? -3.699 41.657 -1.055 1.00 15.67 211 TYR E C 1
ATOM 3233 O O . TYR A 1 211 ? -2.639 41.987 -1.608 1.00 17.07 211 TYR E O 1
ATOM 3251 N N . GLY A 1 212 ? -4.919 41.765 -1.623 1.00 15.34 212 GLY E N 1
ATOM 3252 C CA . GLY A 1 212 ? -5.169 42.501 -2.839 1.00 15.08 212 GLY E CA 1
ATOM 3253 C C . GLY A 1 212 ? -5.028 41.758 -4.151 1.00 13.94 212 GLY E C 1
ATOM 3254 O O . GLY A 1 212 ? -5.259 42.370 -5.200 1.00 16.99 212 GLY E O 1
ATOM 3258 N N . ASP A 1 213 ? -4.672 40.537 -4.139 1.00 9.44 213 ASP E N 1
ATOM 3259 C CA . ASP A 1 213 ? -4.303 39.848 -5.351 1.00 8.53 213 ASP E CA 1
ATOM 3260 C C . ASP A 1 213 ? -5.471 39.015 -5.864 1.00 8.37 213 ASP E C 1
ATOM 3261 O O . ASP A 1 213 ? -6.295 38.494 -5.091 1.00 9.23 213 ASP E O 1
ATOM 3270 N N . PRO A 1 214 ? -5.574 38.888 -7.176 1.00 7.73 214 PRO E N 1
ATOM 3271 C CA . PRO A 1 214 ? -6.698 38.156 -7.758 1.00 8.13 214 PRO E CA 1
ATOM 3272 C C . PRO A 1 214 ? -6.663 36.675 -7.450 1.00 7.99 214 PRO E C 1
ATOM 3273 O O . PRO A 1 214 ? -5.605 36.039 -7.367 1.00 8.15 214 PRO E O 1
ATOM 3284 N N . ASP A 1 215 ? -7.873 36.114 -7.361 1.00 8.09 215 ASP E N 1
ATOM 3285 C CA . ASP A 1 215 ? -8.106 34.701 -7.113 1.00 8.59 215 ASP E CA 1
ATOM 3286 C C . ASP A 1 215 ? -8.948 34.070 -8.211 1.00 8.97 215 ASP E C 1
ATOM 3287 O O . ASP A 1 215 ? -9.466 32.958 -8.055 1.00 9.62 215 ASP E O 1
ATOM 3296 N N . HIS A 1 216 ? -9.042 34.746 -9.346 1.00 8.95 216 HIS E N 1
ATOM 3297 C CA . HIS A 1 216 ? -9.817 34.300 -10.497 1.00 9.09 216 HIS E CA 1
ATOM 3298 C C . HIS A 1 216 ? -9.304 35.071 -11.701 1.00 8.92 216 HIS E C 1
ATOM 3299 O O . HIS A 1 216 ? -8.988 36.250 -11.587 1.00 9.34 216 HIS E O 1
ATOM 3313 N N . TYR A 1 217 ? -9.243 34.389 -12.848 1.00 8.87 217 TYR E N 1
ATOM 3314 C CA . TYR A 1 217 ? -8.726 34.985 -14.074 1.00 9.21 217 TYR E CA 1
ATOM 3315 C C . TYR A 1 217 ? -9.495 36.236 -14.478 1.00 9.75 217 TYR E C 1
ATOM 3316 O O . TYR A 1 217 ? -8.916 37.138 -15.097 1.00 10.39 217 TYR E O 1
ATOM 3334 N N . SER A 1 218 ? -10.792 36.305 -14.174 1.00 9.87 218 SER E N 1
ATOM 3335 C CA . SER A 1 218 ? -11.585 37.478 -14.511 1.00 10.51 218 SER E CA 1
ATOM 3336 C C . SER A 1 218 ? -11.191 38.706 -13.712 1.00 10.87 218 SER E C 1
ATOM 3337 O O . SER A 1 218 ? -11.675 39.801 -14.018 1.00 13.29 218 SER E O 1
ATOM 3345 N N . LYS A 1 219 ? -10.358 38.554 -12.680 1.00 9.57 219 LYS E N 1
ATOM 3346 C CA . LYS A 1 219 ? -9.857 39.657 -11.863 1.00 9.67 219 LYS E CA 1
ATOM 3347 C C . LYS A 1 219 ? -8.393 39.955 -12.141 1.00 9.84 219 LYS E C 1
ATOM 3348 O O . LYS A 1 219 ? -7.771 40.700 -11.382 1.00 10.08 219 LYS E O 1
ATOM 3367 N N . ARG A 1 220 ? -7.825 39.404 -13.213 1.00 9.75 220 ARG E N 1
ATOM 3368 C CA . ARG A 1 220 ? -6.406 39.611 -13.492 1.00 10.09 220 ARG E CA 1
ATOM 3369 C C . ARG A 1 220 ? -6.109 41.076 -13.793 1.00 10.13 220 ARG E C 1
ATOM 3370 O O . ARG A 1 220 ? -6.934 41.820 -14.331 1.00 10.45 220 ARG E O 1
ATOM 3391 N N . TYR A 1 221 ? -4.896 41.473 -13.436 1.00 10.83 221 TYR E N 1
ATOM 3392 C CA . TYR A 1 221 ? -4.358 42.785 -13.729 1.00 11.46 221 TYR E CA 1
ATOM 3393 C C . TYR A 1 221 ? -3.778 42.799 -15.133 1.00 13.32 221 TYR E C 1
ATOM 3394 O O . TYR A 1 221 ? -3.025 41.893 -15.515 1.00 14.33 221 TYR E O 1
ATOM 3412 N N . THR A 1 222 ? -4.113 43.851 -15.888 1.00 15.90 222 THR E N 1
ATOM 3413 C CA . THR A 1 222 ? -3.750 43.948 -17.289 1.00 18.57 222 THR E CA 1
ATOM 3414 C C . THR A 1 222 ? -2.853 45.157 -17.582 1.00 17.94 222 THR E C 1
ATOM 3415 O O . THR A 1 222 ? -2.521 45.408 -18.754 1.00 19.99 222 THR E O 1
ATOM 3426 N N . GLY A 1 223 ? -2.452 45.910 -16.559 1.00 16.01 223 GLY E N 1
ATOM 3427 C CA . GLY A 1 223 ? -1.618 47.085 -16.716 1.00 15.42 223 GLY E CA 1
ATOM 3428 C C . GLY A 1 223 ? -0.151 46.727 -16.793 1.00 14.40 223 GLY E C 1
ATOM 3429 O O . GLY A 1 223 ? 0.243 45.565 -16.910 1.00 14.43 223 GLY E O 1
ATOM 3433 N N . THR A 1 224 ? 0.681 47.762 -16.687 1.00 14.30 224 THR E N 1
ATOM 3434 C CA . THR A 1 224 ? 2.109 47.580 -16.911 1.00 14.48 224 THR E CA 1
ATOM 3435 C C . THR A 1 224 ? 2.963 47.609 -15.646 1.00 12.59 224 THR E C 1
ATOM 3436 O O . THR A 1 224 ? 4.146 47.260 -15.720 1.00 12.70 224 THR E O 1
ATOM 3440 N N . GLN A 1 225 ? 2.410 47.991 -14.492 1.00 11.43 225 GLN E N 1
ATOM 3441 C CA . GLN A 1 225 ? 3.168 48.008 -13.252 1.00 11.57 225 GLN E CA 1
ATOM 3442 C C . GLN A 1 225 ? 3.646 46.600 -12.923 1.00 9.31 225 GLN E C 1
ATOM 3443 O O . GLN A 1 225 ? 3.022 45.613 -13.313 1.00 8.91 225 GLN E O 1
ATOM 3448 N N . ASP A 1 226 ? 4.764 46.505 -12.194 1.00 9.05 226 ASP E N 1
ATOM 3449 C CA . ASP A 1 226 ? 5.220 45.220 -11.670 1.00 8.25 226 ASP E CA 1
ATOM 3450 C C . ASP A 1 226 ? 5.424 44.210 -12.801 1.00 7.56 226 ASP E C 1
ATOM 3451 O O . ASP A 1 226 ? 5.041 43.044 -12.696 1.00 7.77 226 ASP E O 1
ATOM 3459 N N . ASN A 1 227 ? 6.014 44.659 -13.909 1.00 7.83 227 ASN E N 1
ATOM 3460 C CA . ASN A 1 227 ? 6.258 43.777 -15.055 1.00 8.46 227 ASN E CA 1
ATOM 3461 C C . ASN A 1 227 ? 4.970 43.139 -15.567 1.00 8.20 227 ASN E C 1
ATOM 3462 O O . ASN A 1 227 ? 4.935 41.968 -15.955 1.00 8.56 227 ASN E O 1
ATOM 3473 N N . GLY A 1 228 ? 3.888 43.919 -15.582 1.00 8.01 228 GLY E N 1
ATOM 3474 C CA . GLY A 1 228 ? 2.596 43.385 -15.948 1.00 8.52 228 GLY E CA 1
ATOM 3475 C C . GLY A 1 228 ? 1.957 42.554 -14.860 1.00 8.49 228 GLY E C 1
ATOM 3476 O O . GLY A 1 228 ? 1.208 41.629 -15.156 1.00 10.27 228 GLY E O 1
ATOM 3480 N N . GLY A 1 229 ? 2.214 42.883 -13.606 1.00 8.11 229 GLY E N 1
ATOM 3481 C CA . GLY A 1 229 ? 1.550 42.227 -12.498 1.00 8.37 229 GLY E CA 1
ATOM 3482 C C . GLY A 1 229 ? 2.098 40.880 -12.080 1.00 7.43 229 GLY E C 1
ATOM 3483 O O . GLY A 1 229 ? 1.326 40.039 -11.599 1.00 7.97 229 GLY E O 1
ATOM 3487 N N . VAL A 1 230 ? 3.403 40.633 -12.206 1.00 6.72 230 VAL E N 1
ATOM 3488 C CA . VAL A 1 230 ? 3.892 39.285 -11.916 1.00 6.37 230 VAL E CA 1
ATOM 3489 C C . VAL A 1 230 ? 3.670 38.869 -10.461 1.00 6.16 230 VAL E C 1
ATOM 3490 O O . VAL A 1 230 ? 3.434 37.682 -10.202 1.00 6.93 230 VAL E O 1
ATOM 3503 N N . HIS A 1 231 ? 3.734 39.810 -9.501 1.00 6.35 231 HIS E N 1
ATOM 3504 C CA . HIS A 1 231 ? 3.500 39.515 -8.085 1.00 6.77 231 HIS E CA 1
ATOM 3505 C C . HIS A 1 231 ? 2.032 39.655 -7.685 1.00 6.91 231 HIS E C 1
ATOM 3506 O O . HIS A 1 231 ? 1.701 39.501 -6.502 1.00 7.81 231 HIS E O 1
ATOM 3521 N N . ILE A 1 232 ? 1.181 39.994 -8.651 1.00 7.00 232 ILE E N 1
ATOM 3522 C CA . ILE A 1 232 ? -0.252 40.223 -8.472 1.00 7.31 232 ILE E CA 1
ATOM 3523 C C . ILE A 1 232 ? -1.004 39.039 -9.059 1.00 6.76 232 ILE E C 1
ATOM 3524 O O . ILE A 1 232 ? -1.686 38.291 -8.345 1.00 7.38 232 ILE E O 1
ATOM 3540 N N . ASN A 1 233 ? -0.846 38.818 -10.365 1.00 6.99 233 ASN E N 1
ATOM 3541 C CA . ASN A 1 233 ? -1.511 37.724 -11.053 1.00 7.24 233 ASN E CA 1
ATOM 3542 C C . ASN A 1 233 ? -1.005 36.356 -10.628 1.00 6.83 233 ASN E C 1
ATOM 3543 O O . ASN A 1 233 ? -1.666 35.345 -10.908 1.00 7.34 233 ASN E O 1
ATOM 3554 N N . SER A 1 234 ? 0.139 36.280 -9.950 1.00 6.48 234 SER E N 1
ATOM 3555 C CA . SER A 1 234 ? 0.545 35.025 -9.340 1.00 6.34 234 SER E CA 1
ATOM 3556 C C . SER A 1 234 ? -0.537 34.481 -8.412 1.00 6.45 234 SER E C 1
ATOM 3557 O O . SER A 1 234 ? -0.607 33.265 -8.214 1.00 6.95 234 SER E O 1
ATOM 3565 N N . GLY A 1 235 ? -1.396 35.342 -7.854 1.00 6.73 235 GLY E N 1
ATOM 3566 C CA . GLY A 1 235 ? -2.457 34.869 -6.976 1.00 7.19 235 GLY E CA 1
ATOM 3567 C C . GLY A 1 235 ? -3.394 33.875 -7.638 1.00 6.85 235 GLY E C 1
ATOM 3568 O O . GLY A 1 235 ? -3.929 32.974 -6.978 1.00 7.45 235 GLY E O 1
ATOM 3572 N N . ILE A 1 236 ? -3.618 34.022 -8.939 1.00 6.77 236 ILE E N 1
ATOM 3573 C CA . ILE A 1 236 ? -4.535 33.126 -9.643 1.00 7.25 236 ILE E CA 1
ATOM 3574 C C . ILE A 1 236 ? -3.970 31.711 -9.659 1.00 7.09 236 ILE E C 1
ATOM 3575 O O . ILE A 1 236 ? -4.689 30.730 -9.436 1.00 7.71 236 ILE E O 1
ATOM 3591 N N . ILE A 1 237 ? -2.668 31.595 -9.927 1.00 6.84 237 ILE E N 1
ATOM 3592 C CA . ILE A 1 237 ? -2.007 30.300 -9.965 1.00 6.69 237 ILE E CA 1
ATOM 3593 C C . ILE A 1 237 ? -1.752 29.764 -8.559 1.00 6.65 237 ILE E C 1
ATOM 3594 O O . ILE A 1 237 ? -1.908 28.559 -8.306 1.00 7.24 237 ILE E O 1
ATOM 3610 N N . ASN A 1 238 ? -1.384 30.645 -7.624 1.00 6.64 238 ASN E N 1
ATOM 3611 C CA . ASN A 1 238 ? -1.219 30.222 -6.247 1.00 6.45 238 ASN E CA 1
ATOM 3612 C C . ASN A 1 238 ? -2.506 29.620 -5.699 1.00 6.83 238 ASN E C 1
ATOM 3613 O O . ASN A 1 238 ? -2.481 28.599 -4.996 1.00 7.21 238 ASN E O 1
ATOM 3624 N N . LYS A 1 239 ? -3.647 30.255 -6.004 1.00 7.11 239 LYS E N 1
ATOM 3625 C CA . LYS A 1 239 ? -4.937 29.729 -5.566 1.00 7.55 239 LYS E CA 1
ATOM 3626 C C . LYS A 1 239 ? -5.207 28.366 -6.191 1.00 7.10 239 LYS E C 1
ATOM 3627 O O . LYS A 1 239 ? -5.674 27.443 -5.504 1.00 7.77 239 LYS E O 1
ATOM 3646 N N . ALA A 1 240 ? -4.943 28.210 -7.495 1.00 7.63 240 ALA E N 1
ATOM 3647 C CA . ALA A 1 240 ? -5.126 26.901 -8.115 1.00 7.55 240 ALA E CA 1
ATOM 3648 C C . ALA A 1 240 ? -4.273 25.836 -7.428 1.00 7.30 240 ALA E C 1
ATOM 3649 O O . ALA A 1 240 ? -4.740 24.719 -7.188 1.00 7.80 240 ALA E O 1
ATOM 3656 N N . ALA A 1 241 ? -3.011 26.148 -7.145 1.00 7.17 241 ALA E N 1
ATOM 3657 C CA . ALA A 1 241 ? -2.122 25.183 -6.493 1.00 7.30 241 ALA E CA 1
ATOM 3658 C C . ALA A 1 241 ? -2.623 24.821 -5.098 1.00 7.30 241 ALA E C 1
ATOM 3659 O O . ALA A 1 241 ? -2.646 23.643 -4.717 1.00 7.37 241 ALA E O 1
ATOM 3666 N N . TYR A 1 242 ? -3.040 25.831 -4.335 1.00 7.52 242 TYR E N 1
ATOM 3667 C CA . TYR A 1 242 ? -3.612 25.605 -3.016 1.00 7.80 242 TYR E CA 1
ATOM 3668 C C . TYR A 1 242 ? -4.814 24.668 -3.111 1.00 7.94 242 TYR E C 1
ATOM 3669 O O . TYR A 1 242 ? -4.948 23.723 -2.327 1.00 8.44 242 TYR E O 1
ATOM 3687 N N . LEU A 1 243 ? -5.701 24.907 -4.078 1.00 7.85 243 LEU E N 1
ATOM 3688 C CA . LEU A 1 243 ? -6.881 24.056 -4.232 1.00 8.27 243 LEU E CA 1
ATOM 3689 C C . LEU A 1 243 ? -6.507 22.630 -4.621 1.00 7.96 243 LEU E C 1
ATOM 3690 O O . LEU A 1 243 ? -7.097 21.674 -4.111 1.00 8.20 243 LEU E O 1
ATOM 3706 N N . ILE A 1 244 ? -5.554 22.459 -5.538 1.00 7.63 244 ILE E N 1
ATOM 3707 C CA . ILE A 1 244 ? -5.106 21.111 -5.884 1.00 7.78 244 ILE E CA 1
ATOM 3708 C C . ILE A 1 244 ? -4.672 20.365 -4.633 1.00 7.83 244 ILE E C 1
ATOM 3709 O O . ILE A 1 244 ? -5.011 19.194 -4.448 1.00 8.34 244 ILE E O 1
ATOM 3725 N N . SER A 1 245 ? -3.871 21.008 -3.782 1.00 8.02 245 SER E N 1
ATOM 3726 C CA . SER A 1 245 ? -3.369 20.334 -2.593 1.00 8.17 245 SER E CA 1
ATOM 3727 C C . SER A 1 245 ? -4.461 20.123 -1.548 1.00 8.38 245 SER E C 1
ATOM 3728 O O . SER A 1 245 ? -4.630 19.013 -1.023 1.00 9.46 245 SER E O 1
ATOM 3736 N N . GLN A 1 246 ? -5.150 21.195 -1.175 1.00 8.53 246 GLN E N 1
ATOM 3737 C CA . GLN A 1 246 ? -5.963 21.232 0.028 1.00 9.49 246 GLN E CA 1
ATOM 3738 C C . GLN A 1 246 ? -7.451 21.078 -0.238 1.00 9.98 246 GLN E C 1
ATOM 3739 O O . GLN A 1 246 ? -8.207 20.809 0.712 1.00 11.52 246 GLN E O 1
ATOM 3753 N N . GLY A 1 247 ? -7.874 21.239 -1.491 1.00 9.52 247 GLY E N 1
ATOM 3754 C CA . GLY A 1 247 ? -9.286 21.208 -1.851 1.00 10.00 247 GLY E CA 1
ATOM 3755 C C . GLY A 1 247 ? -10.027 22.459 -1.419 1.00 10.04 247 GLY E C 1
ATOM 3756 O O . GLY A 1 247 ? -9.494 23.335 -0.741 1.00 11.73 247 GLY E O 1
ATOM 3760 N N . GLY A 1 248 ? -11.288 22.521 -1.819 1.00 9.65 248 GLY E N 1
ATOM 3761 C CA . GLY A 1 248 ? -12.170 23.609 -1.433 1.00 9.81 248 GLY E CA 1
ATOM 3762 C C . GLY A 1 248 ? -13.203 23.857 -2.504 1.00 9.23 248 GLY E C 1
ATOM 3763 O O . GLY A 1 248 ? -13.132 23.308 -3.587 1.00 10.63 248 GLY E O 1
ATOM 3767 N N . THR A 1 249 ? -14.178 24.700 -2.190 1.00 8.96 249 THR E N 1
ATOM 3768 C CA . THR A 1 249 ? -15.143 25.154 -3.181 1.00 8.61 249 THR E CA 1
ATOM 3769 C C . THR A 1 249 ? -14.945 26.650 -3.347 1.00 8.44 249 THR E C 1
ATOM 3770 O O . THR A 1 249 ? -15.022 27.396 -2.371 1.00 9.57 249 THR E O 1
ATOM 3781 N N . HIS A 1 250 ? -14.661 27.070 -4.577 1.00 8.09 250 HIS E N 1
ATOM 3782 C CA . HIS A 1 250 ? -14.220 28.425 -4.876 1.00 8.08 250 HIS E CA 1
ATOM 3783 C C . HIS A 1 250 ? -15.026 28.910 -6.072 1.00 8.05 250 HIS E C 1
ATOM 3784 O O . HIS A 1 250 ? -15.049 28.256 -7.122 1.00 8.86 250 HIS E O 1
ATOM 3798 N N . TYR A 1 251 ? -15.746 30.020 -5.874 1.00 8.42 251 TYR E N 1
ATOM 3799 C CA . TYR A 1 251 ? -16.724 30.519 -6.843 1.00 9.56 251 TYR E CA 1
ATOM 3800 C C . TYR A 1 251 ? -17.665 29.400 -7.304 1.00 9.95 251 TYR E C 1
ATOM 3801 O O . TYR A 1 251 ? -18.018 29.288 -8.481 1.00 10.92 251 TYR E O 1
ATOM 3819 N N . GLY A 1 252 ? -18.070 28.558 -6.359 1.00 9.54 252 GLY E N 1
ATOM 3820 C CA . GLY A 1 252 ? -19.008 27.496 -6.619 1.00 9.94 252 GLY E CA 1
ATOM 3821 C C . GLY A 1 252 ? -18.429 26.222 -7.201 1.00 10.23 252 GLY E C 1
ATOM 3822 O O . GLY A 1 252 ? -19.177 25.259 -7.354 1.00 12.34 252 GLY E O 1
ATOM 3826 N N . VAL A 1 253 ? -17.142 26.174 -7.516 1.00 9.14 253 VAL E N 1
ATOM 3827 C CA . VAL A 1 253 ? -16.498 25.024 -8.141 1.00 9.22 253 VAL E CA 1
ATOM 3828 C C . VAL A 1 253 ? -15.753 24.249 -7.070 1.00 8.78 253 VAL E C 1
ATOM 3829 O O . VAL A 1 253 ? -14.866 24.791 -6.410 1.00 8.81 253 VAL E O 1
ATOM 3842 N N . SER A 1 254 ? -16.118 22.984 -6.883 1.00 9.56 254 SER E N 1
ATOM 3843 C CA . SER A 1 254 ? -15.512 22.150 -5.849 1.00 9.96 254 SER E CA 1
ATOM 3844 C C . SER A 1 254 ? -14.301 21.400 -6.375 1.00 10.72 254 SER E C 1
ATOM 3845 O O . SER A 1 254 ? -14.324 20.829 -7.470 1.00 13.36 254 SER E O 1
ATOM 3853 N N . VAL A 1 255 ? -13.253 21.361 -5.561 1.00 9.75 255 VAL E N 1
ATOM 3854 C CA . VAL A 1 255 ? -11.991 20.712 -5.900 1.00 9.71 255 VAL E CA 1
ATOM 3855 C C . VAL A 1 255 ? -11.691 19.698 -4.805 1.00 10.22 255 VAL E C 1
ATOM 3856 O O . VAL A 1 255 ? -11.709 20.045 -3.617 1.00 10.78 255 VAL E O 1
ATOM 3869 N N . VAL A 1 256 ? -11.388 18.470 -5.207 1.00 11.08 256 VAL E N 1
ATOM 3870 C CA . VAL A 1 256 ? -10.963 17.430 -4.284 1.00 12.37 256 VAL E CA 1
ATOM 3871 C C . VAL A 1 256 ? -9.448 17.534 -4.096 1.00 11.79 256 VAL E C 1
ATOM 3872 O O . VAL A 1 256 ? -8.682 17.394 -5.056 1.00 12.01 256 VAL E O 1
ATOM 3885 N N . GLY A 1 257 ? -8.996 17.809 -2.873 1.00 11.25 257 GLY E N 1
ATOM 3886 C CA . GLY A 1 257 ? -7.564 17.941 -2.631 1.00 10.99 257 GLY E CA 1
ATOM 3887 C C . GLY A 1 257 ? -6.835 16.615 -2.725 1.00 10.67 257 GLY E C 1
ATOM 3888 O O . GLY A 1 257 ? -7.375 15.571 -2.379 1.00 11.85 257 GLY E O 1
ATOM 3892 N N . ILE A 1 258 ? -5.587 16.678 -3.199 1.00 9.46 258 ILE E N 1
ATOM 3893 C CA . ILE A 1 258 ? -4.735 15.510 -3.357 1.00 9.32 258 ILE E CA 1
ATOM 3894 C C . ILE A 1 258 ? -3.470 15.575 -2.514 1.00 9.07 258 ILE E C 1
ATOM 3895 O O . ILE A 1 258 ? -2.686 14.610 -2.515 1.00 9.53 258 ILE E O 1
ATOM 3911 N N . GLY A 1 259 ? -3.241 16.677 -1.801 1.00 9.14 259 GLY E N 1
ATOM 3912 C CA . GLY A 1 259 ? -2.130 16.794 -0.880 1.00 9.20 259 GLY E CA 1
ATOM 3913 C C . GLY A 1 259 ? -0.902 17.460 -1.493 1.00 8.74 259 GLY E C 1
ATOM 3914 O O . GLY A 1 259 ? -0.730 17.533 -2.712 1.00 8.88 259 GLY E O 1
ATOM 3918 N N . ARG A 1 260 ? -0.028 17.913 -0.599 1.00 8.93 260 ARG E N 1
ATOM 3919 C CA . ARG A 1 260 ? 1.130 18.722 -0.990 1.00 9.25 260 ARG E CA 1
ATOM 3920 C C . ARG A 1 260 ? 2.137 17.939 -1.813 1.00 8.57 260 ARG E C 1
ATOM 3921 O O . ARG A 1 260 ? 2.736 18.486 -2.748 1.00 8.70 260 ARG E O 1
ATOM 3942 N N . ASP A 1 261 ? 2.392 16.679 -1.455 1.00 8.98 261 ASP E N 1
ATOM 3943 C CA . ASP A 1 261 ? 3.425 15.930 -2.157 1.00 9.16 261 ASP E CA 1
ATOM 3944 C C . ASP A 1 261 ? 3.065 15.762 -3.629 1.00 8.20 261 ASP E C 1
ATOM 3945 O O . ASP A 1 261 ? 3.909 15.944 -4.515 1.00 8.97 261 ASP E O 1
ATOM 3953 N N . LYS A 1 262 ? 1.804 15.424 -3.912 1.00 8.39 262 LYS E N 1
ATOM 3954 C CA . LYS A 1 262 ? 1.377 15.287 -5.296 1.00 8.62 262 LYS E CA 1
ATOM 3955 C C . LYS A 1 262 ? 1.336 16.628 -6.014 1.00 8.21 262 LYS E C 1
ATOM 3956 O O . LYS A 1 262 ? 1.711 16.704 -7.182 1.00 8.34 262 LYS E O 1
ATOM 3975 N N . LEU A 1 263 ? 0.916 17.699 -5.340 1.00 7.99 263 LEU E N 1
ATOM 3976 C CA . LEU A 1 263 ? 1.045 19.028 -5.940 1.00 7.71 263 LEU E CA 1
ATOM 3977 C C . LEU A 1 263 ? 2.485 19.271 -6.393 1.00 7.26 263 LEU E C 1
ATOM 3978 O O . LEU A 1 263 ? 2.740 19.708 -7.521 1.00 7.06 263 LEU E O 1
ATOM 3994 N N . GLY A 1 264 ? 3.442 19.017 -5.505 1.00 7.26 264 GLY E N 1
ATOM 3995 C CA . GLY A 1 264 ? 4.832 19.256 -5.832 1.00 7.50 264 GLY E CA 1
ATOM 3996 C C . GLY A 1 264 ? 5.327 18.415 -6.988 1.00 7.28 264 GLY E C 1
ATOM 3997 O O . GLY A 1 264 ? 6.075 18.896 -7.839 1.00 7.59 264 GLY E O 1
ATOM 4001 N N . LYS A 1 265 ? 4.920 17.135 -7.036 1.00 7.70 265 LYS E N 1
ATOM 4002 C CA . LYS A 1 265 ? 5.330 16.283 -8.153 1.00 8.09 265 LYS E CA 1
ATOM 4003 C C . LYS A 1 265 ? 4.775 16.816 -9.469 1.00 7.79 265 LYS E C 1
ATOM 4004 O O . LYS A 1 265 ? 5.480 16.850 -10.484 1.00 8.08 265 LYS E O 1
ATOM 4023 N N . ILE A 1 266 ? 3.495 17.192 -9.479 1.00 7.67 266 ILE E N 1
ATOM 4024 C CA . ILE A 1 266 ? 2.856 17.665 -10.699 1.00 7.75 266 ILE E CA 1
ATOM 4025 C C . ILE A 1 266 ? 3.521 18.944 -11.195 1.00 7.39 266 ILE E C 1
ATOM 4026 O O . ILE A 1 266 ? 3.844 19.079 -12.379 1.00 7.70 266 ILE E O 1
ATOM 4042 N N . PHE A 1 267 ? 3.705 19.918 -10.298 1.00 7.65 267 PHE E N 1
ATOM 4043 C CA . PHE A 1 267 ? 4.274 21.193 -10.708 1.00 7.58 267 PHE E CA 1
ATOM 4044 C C . PHE A 1 267 ? 5.751 21.082 -11.036 1.00 6.98 267 PHE E C 1
ATOM 4045 O O . PHE A 1 267 ? 6.221 21.780 -11.941 1.00 7.35 267 PHE E O 1
ATOM 4062 N N . TYR A 1 268 ? 6.496 20.210 -10.349 1.00 7.17 268 TYR E N 1
ATOM 4063 C CA . TYR A 1 268 ? 7.900 20.049 -10.704 1.00 7.09 268 TYR E CA 1
ATOM 4064 C C . TYR A 1 268 ? 8.028 19.470 -12.103 1.00 6.72 268 TYR E C 1
ATOM 4065 O O . TYR A 1 268 ? 8.870 19.895 -12.908 1.00 7.16 268 TYR E O 1
ATOM 4083 N N . ARG A 1 269 ? 7.201 18.465 -12.417 1.00 7.01 269 ARG E N 1
ATOM 4084 C CA . ARG A 1 269 ? 7.214 17.881 -13.750 1.00 7.77 269 ARG E CA 1
ATOM 4085 C C . ARG A 1 269 ? 6.791 18.904 -14.791 1.00 7.59 269 ARG E C 1
ATOM 4086 O O . ARG A 1 269 ? 7.396 19.000 -15.859 1.00 8.19 269 ARG E O 1
ATOM 4107 N N . ALA A 1 270 ? 5.759 19.693 -14.500 1.00 7.80 270 ALA E N 1
ATOM 4108 C CA . ALA A 1 270 ? 5.340 20.696 -15.469 1.00 7.97 270 ALA E CA 1
ATOM 4109 C C . ALA A 1 270 ? 6.470 21.691 -15.728 1.00 7.73 270 ALA E C 1
ATOM 4110 O O . ALA A 1 270 ? 6.770 22.023 -16.889 1.00 8.43 270 ALA E O 1
ATOM 4117 N N . LEU A 1 271 ? 7.136 22.143 -14.661 1.00 7.12 271 LEU E N 1
ATOM 4118 C CA . LEU A 1 271 ? 8.206 23.127 -14.774 1.00 7.32 271 LEU E CA 1
ATOM 4119 C C . LEU A 1 271 ? 9.364 22.612 -15.608 1.00 7.72 271 LEU E C 1
ATOM 4120 O O . LEU A 1 271 ? 9.965 23.361 -16.387 1.00 8.54 271 LEU E O 1
ATOM 4136 N N . THR A 1 272 ? 9.716 21.337 -15.424 1.00 7.58 272 THR E N 1
ATOM 4137 C CA . THR A 1 272 ? 10.936 20.796 -15.999 1.00 8.10 272 THR E CA 1
ATOM 4138 C C . THR A 1 272 ? 10.742 20.061 -17.304 1.00 8.43 272 THR E C 1
ATOM 4139 O O . THR A 1 272 ? 11.739 19.858 -18.013 1.00 9.87 272 THR E O 1
ATOM 4150 N N . GLN A 1 273 ? 9.517 19.665 -17.649 1.00 8.74 273 GLN E N 1
ATOM 4151 C CA . GLN A 1 273 ? 9.267 18.909 -18.868 1.00 9.96 273 GLN E CA 1
ATOM 4152 C C . GLN A 1 273 ? 8.313 19.567 -19.856 1.00 10.55 273 GLN E C 1
ATOM 4153 O O . GLN A 1 273 ? 8.309 19.172 -21.033 1.00 13.30 273 GLN E O 1
ATOM 4167 N N . TYR A 1 274 ? 7.486 20.518 -19.429 1.00 8.67 274 TYR E N 1
ATOM 4168 C CA . TYR A 1 274 ? 6.460 21.028 -20.332 1.00 8.83 274 TYR E CA 1
ATOM 4169 C C . TYR A 1 274 ? 6.442 22.538 -20.522 1.00 9.13 274 TYR E C 1
ATOM 4170 O O . TYR A 1 274 ? 6.189 23.009 -21.635 1.00 10.33 274 TYR E O 1
ATOM 4187 N N . LEU A 1 275 ? 6.682 23.324 -19.479 1.00 8.35 275 LEU E N 1
ATOM 4188 C CA . LEU A 1 275 ? 6.626 24.777 -19.621 1.00 8.18 275 LEU E CA 1
ATOM 4189 C C . LEU A 1 275 ? 7.801 25.290 -20.452 1.00 8.41 275 LEU E C 1
ATOM 4190 O O . LEU A 1 275 ? 8.876 24.687 -20.493 1.00 9.14 275 LEU E O 1
ATOM 4206 N N . THR A 1 276 ? 7.581 26.422 -21.103 1.00 8.51 276 THR E N 1
ATOM 4207 C CA . THR A 1 276 ? 8.573 27.072 -21.947 1.00 8.40 276 THR E CA 1
ATOM 4208 C C . THR A 1 276 ? 8.666 28.533 -21.539 1.00 7.96 276 THR E C 1
ATOM 4209 O O . THR A 1 276 ? 7.880 29.004 -20.702 1.00 8.22 276 THR E O 1
ATOM 4220 N N . PRO A 1 277 ? 9.580 29.295 -22.134 1.00 7.63 277 PRO E N 1
ATOM 4221 C CA . PRO A 1 277 ? 9.736 30.685 -21.683 1.00 7.84 277 PRO E CA 1
ATOM 4222 C C . PRO A 1 277 ? 8.484 31.509 -21.844 1.00 7.99 277 PRO E C 1
ATOM 4223 O O . PRO A 1 277 ? 8.277 32.471 -21.095 1.00 9.06 277 PRO E O 1
ATOM 4234 N N . THR A 1 278 ? 7.651 31.181 -22.826 1.00 8.54 278 THR E N 1
ATOM 4235 C CA . THR A 1 278 ? 6.486 31.994 -23.157 1.00 9.58 278 THR E CA 1
ATOM 4236 C C . THR A 1 278 ? 5.165 31.389 -22.693 1.00 9.02 278 THR E C 1
ATOM 4237 O O . THR A 1 278 ? 4.101 31.889 -23.089 1.00 10.16 278 THR E O 1
ATOM 4248 N N . SER A 1 279 ? 5.181 30.339 -21.886 1.00 8.40 279 SER E N 1
ATOM 4249 C CA . SER A 1 279 ? 3.922 29.731 -21.471 1.00 8.30 279 SER E CA 1
ATOM 4250 C C . SER A 1 279 ? 2.990 30.738 -20.806 1.00 8.18 279 SER E C 1
ATOM 4251 O O . SER A 1 279 ? 3.398 31.512 -19.938 1.00 9.07 279 SER E O 1
ATOM 4259 N N . ASN A 1 280 ? 1.716 30.664 -21.183 1.00 8.20 280 ASN E N 1
ATOM 4260 C CA . ASN A 1 280 ? 0.663 31.431 -20.536 1.00 8.58 280 ASN E CA 1
ATOM 4261 C C . ASN A 1 280 ? -0.152 30.543 -19.588 1.00 7.72 280 ASN E C 1
ATOM 4262 O O . ASN A 1 280 ? 0.135 29.355 -19.410 1.00 7.96 280 ASN E O 1
ATOM 4273 N N . PHE A 1 281 ? -1.160 31.129 -18.932 1.00 7.86 281 PHE E N 1
ATOM 4274 C CA . PHE A 1 281 ? -1.892 30.365 -17.923 1.00 8.14 281 PHE E CA 1
ATOM 4275 C C . PHE A 1 281 ? -2.581 29.145 -18.531 1.00 8.10 281 PHE E C 1
ATOM 4276 O O . PHE A 1 281 ? -2.614 28.079 -17.911 1.00 8.44 281 PHE E O 1
ATOM 4293 N N . SER A 1 282 ? -3.185 29.297 -19.708 1.00 8.74 282 SER E N 1
ATOM 4294 C CA . SER A 1 282 ? -3.848 28.178 -20.361 1.00 9.55 282 SER E CA 1
ATOM 4295 C C . SER A 1 282 ? -2.854 27.061 -20.659 1.00 8.96 282 SER E C 1
ATOM 4296 O O . SER A 1 282 ? -3.161 25.864 -20.502 1.00 9.48 282 SER E O 1
ATOM 4304 N N . GLN A 1 283 ? -1.649 27.431 -21.085 1.00 9.02 283 GLN E N 1
ATOM 4305 C CA . GLN A 1 283 ? -0.604 26.445 -21.334 1.00 8.97 283 GLN E CA 1
ATOM 4306 C C . GLN A 1 283 ? -0.104 25.807 -20.049 1.00 8.54 283 GLN E C 1
ATOM 4307 O O . GLN A 1 283 ? 0.261 24.622 -20.051 1.00 9.12 283 GLN E O 1
ATOM 4320 N N . LEU A 1 284 ? -0.087 26.548 -18.941 1.00 8.44 284 LEU E N 1
ATOM 4321 C CA . LEU A 1 284 ? 0.220 25.926 -17.651 1.00 8.15 284 LEU E CA 1
ATOM 4322 C C . LEU A 1 284 ? -0.823 24.881 -17.288 1.00 8.03 284 LEU E C 1
ATOM 4323 O O . LEU A 1 284 ? -0.475 23.781 -16.843 1.00 8.24 284 LEU E O 1
ATOM 4339 N N . ARG A 1 285 ? -2.106 25.194 -17.466 1.00 8.27 285 ARG E N 1
ATOM 4340 C CA . ARG A 1 285 ? -3.132 24.191 -17.191 1.00 8.70 285 ARG E CA 1
ATOM 4341 C C . ARG A 1 285 ? -2.844 22.926 -17.987 1.00 8.67 285 ARG E C 1
ATOM 4342 O O . ARG A 1 285 ? -2.873 21.813 -17.452 1.00 8.93 285 ARG E O 1
ATOM 4363 N N . ALA A 1 286 ? -2.565 23.081 -19.276 1.00 8.99 286 ALA E N 1
ATOM 4364 C CA . ALA A 1 286 ? -2.317 21.911 -20.115 1.00 9.32 286 ALA E CA 1
ATOM 4365 C C . ALA A 1 286 ? -1.090 21.142 -19.626 1.00 9.34 286 ALA E C 1
ATOM 4366 O O . ALA A 1 286 ? -1.089 19.908 -19.599 1.00 9.95 286 ALA E O 1
ATOM 4373 N N . ALA A 1 287 ? -0.043 21.856 -19.232 1.00 9.14 287 ALA E N 1
ATOM 4374 C CA . ALA A 1 287 ? 1.160 21.214 -18.726 1.00 9.23 287 ALA E CA 1
ATOM 4375 C C . ALA A 1 287 ? 0.902 20.450 -17.432 1.00 8.82 287 ALA E C 1
ATOM 4376 O O . ALA A 1 287 ? 1.447 19.357 -17.224 1.00 9.28 287 ALA E O 1
ATOM 4383 N N . ALA A 1 288 ? 0.109 21.024 -16.542 1.00 8.76 288 ALA E N 1
ATOM 4384 C CA . ALA A 1 288 ? -0.220 20.375 -15.282 1.00 8.73 288 ALA E CA 1
ATOM 4385 C C . ALA A 1 288 ? -1.085 19.149 -15.510 1.00 8.92 288 ALA E C 1
ATOM 4386 O O . ALA A 1 288 ? -0.895 18.118 -14.860 1.00 9.19 288 ALA E O 1
ATOM 4393 N N . VAL A 1 289 ? -2.059 19.241 -16.416 1.00 9.41 289 VAL E N 1
ATOM 4394 C CA . VAL A 1 289 ? -2.882 18.090 -16.757 1.00 10.19 289 VAL E CA 1
ATOM 4395 C C . VAL A 1 289 ? -2.021 16.978 -17.325 1.00 10.42 289 VAL E C 1
ATOM 4396 O O . VAL A 1 289 ? -2.178 15.806 -16.963 1.00 10.56 289 VAL E O 1
ATOM 4409 N N . GLN A 1 290 ? -1.115 17.314 -18.248 1.00 10.43 290 GLN E N 1
ATOM 4410 C CA . GLN A 1 290 ? -0.272 16.285 -18.834 1.00 11.05 290 GLN E CA 1
ATOM 4411 C C . GLN A 1 290 ? 0.649 15.687 -17.794 1.00 10.36 290 GLN E C 1
ATOM 4412 O O . GLN A 1 290 ? 0.866 14.474 -17.790 1.00 10.73 290 GLN E O 1
ATOM 4426 N N . SER A 1 291 ? 1.199 16.515 -16.914 1.00 9.45 291 SER E N 1
ATOM 4427 C CA . SER A 1 291 ? 2.094 16.012 -15.879 1.00 9.32 291 SER E CA 1
ATOM 4428 C C . SER A 1 291 ? 1.373 15.046 -14.954 1.00 9.42 291 SER E C 1
ATOM 4429 O O . SER A 1 291 ? 1.902 13.978 -14.617 1.00 10.01 291 SER E O 1
ATOM 4437 N N . ALA A 1 292 ? 0.168 15.418 -14.514 1.00 9.29 292 ALA E N 1
ATOM 4438 C CA . ALA A 1 292 ? -0.610 14.534 -13.666 1.00 9.56 292 ALA E CA 1
ATOM 4439 C C . ALA A 1 292 ? -0.988 13.250 -14.400 1.00 10.22 292 ALA E C 1
ATOM 4440 O O . ALA A 1 292 ? -1.044 12.169 -13.789 1.00 10.76 292 ALA E O 1
ATOM 4447 N N . THR A 1 293 ? -1.248 13.343 -15.712 1.00 10.53 293 THR E N 1
ATOM 4448 C CA . THR A 1 293 ? -1.543 12.154 -16.500 1.00 11.36 293 THR E CA 1
ATOM 4449 C C . THR A 1 293 ? -0.340 11.224 -16.525 1.00 11.57 293 THR E C 1
ATOM 4450 O O . THR A 1 293 ? -0.478 10.008 -16.335 1.00 12.09 293 THR E O 1
ATOM 4461 N N . ASP A 1 294 ? 0.853 11.775 -16.771 1.00 11.33 294 ASP E N 1
ATOM 4462 C CA . ASP A 1 294 ? 2.067 10.952 -16.784 1.00 11.59 294 ASP E CA 1
ATOM 4463 C C . ASP A 1 294 ? 2.270 10.240 -15.453 1.00 11.66 294 ASP E C 1
ATOM 4464 O O . ASP A 1 294 ? 2.658 9.074 -15.411 1.00 12.50 294 ASP E O 1
ATOM 4473 N N . LEU A 1 295 ? 2.054 10.944 -14.347 1.00 11.24 295 LEU E N 1
ATOM 4474 C CA . LEU A 1 295 ? 2.381 10.422 -13.021 1.00 11.81 295 LEU E CA 1
ATOM 4475 C C . LEU A 1 295 ? 1.318 9.474 -12.477 1.00 12.31 295 LEU E C 1
ATOM 4476 O O . LEU A 1 295 ? 1.674 8.510 -11.780 1.00 13.43 295 LEU E O 1
ATOM 4492 N N . TYR A 1 296 ? 0.032 9.724 -12.782 1.00 12.37 296 TYR E N 1
ATOM 4493 C CA . TYR A 1 296 ? -1.081 9.095 -12.071 1.00 12.91 296 TYR E CA 1
ATOM 4494 C C . TYR A 1 296 ? -2.092 8.437 -12.983 1.00 13.33 296 TYR E C 1
ATOM 4495 O O . TYR A 1 296 ? -2.904 7.647 -12.497 1.00 13.80 296 TYR E O 1
ATOM 4513 N N . GLY A 1 297 ? -2.082 8.735 -14.268 1.00 13.36 297 GLY E N 1
ATOM 4514 C CA . GLY A 1 297 ? -2.989 8.149 -15.239 1.00 14.61 297 GLY E CA 1
ATOM 4515 C C . GLY A 1 297 ? -4.139 9.076 -15.603 1.00 15.55 297 GLY E C 1
ATOM 4516 O O . GLY A 1 297 ? -4.609 9.873 -14.794 1.00 15.27 297 GLY E O 1
ATOM 4520 N N . SER A 1 298 ? -4.628 8.945 -16.839 1.00 16.79 298 SER E N 1
ATOM 4521 C CA . SER A 1 298 ? -5.643 9.862 -17.358 1.00 18.52 298 SER E CA 1
ATOM 4522 C C . SER A 1 298 ? -6.955 9.805 -16.581 1.00 18.84 298 SER E C 1
ATOM 4523 O O . SER A 1 298 ? -7.680 10.811 -16.527 1.00 19.42 298 SER E O 1
ATOM 4531 N N . THR A 1 299 ? -7.305 8.649 -16.014 1.00 18.86 299 THR E N 1
ATOM 4532 C CA . THR A 1 299 ? -8.556 8.499 -15.285 1.00 19.29 299 THR E CA 1
ATOM 4533 C C . THR A 1 299 ? -8.409 8.791 -13.798 1.00 17.95 299 THR E C 1
ATOM 4534 O O . THR A 1 299 ? -9.353 8.561 -13.042 1.00 18.56 299 THR E O 1
ATOM 4545 N N . SER A 1 300 ? -7.260 9.305 -13.364 1.00 16.04 300 SER E N 1
ATOM 4546 C CA . SER A 1 300 ? -6.974 9.431 -11.948 1.00 15.03 300 SER E CA 1
ATOM 4547 C C . SER A 1 300 ? -7.720 10.606 -11.317 1.00 14.23 300 SER E C 1
ATOM 4548 O O . SER A 1 300 ? -8.073 11.604 -11.963 1.00 14.57 300 SER E O 1
ATOM 4556 N N . GLN A 1 301 ? -7.886 10.507 -10.001 1.00 14.78 301 GLN E N 1
ATOM 4557 C CA . GLN A 1 301 ? -8.357 11.647 -9.222 1.00 14.98 301 GLN E CA 1
ATOM 4558 C C . GLN A 1 301 ? -7.428 12.843 -9.385 1.00 13.55 301 GLN E C 1
ATOM 4559 O O . GLN A 1 301 ? -7.883 13.994 -9.427 1.00 13.18 301 GLN E O 1
ATOM 4573 N N . GLU A 1 302 ? -6.123 12.594 -9.440 1.00 12.81 302 GLU E N 1
ATOM 4574 C CA . GLU A 1 302 ? -5.169 13.693 -9.535 1.00 11.95 302 GLU E CA 1
ATOM 4575 C C . GLU A 1 302 ? -5.417 14.544 -10.786 1.00 10.90 302 GLU E C 1
ATOM 4576 O O . GLU A 1 302 ? -5.416 15.776 -10.726 1.00 11.09 302 GLU E O 1
ATOM 4588 N N . VAL A 1 303 ? -5.617 13.904 -11.937 1.00 11.19 303 VAL E N 1
ATOM 4589 C CA . VAL A 1 303 ? -5.933 14.659 -13.155 1.00 11.22 303 VAL E CA 1
ATOM 4590 C C . VAL A 1 303 ? -7.251 15.414 -12.998 1.00 10.97 303 VAL E C 1
ATOM 4591 O O . VAL A 1 303 ? -7.365 16.597 -13.362 1.00 11.09 303 VAL E O 1
ATOM 4604 N N . ALA A 1 304 ? -8.271 14.747 -12.458 1.00 11.01 304 ALA E N 1
ATOM 4605 C CA . ALA A 1 304 ? -9.561 15.408 -12.293 1.00 11.17 304 ALA E CA 1
ATOM 4606 C C . ALA A 1 304 ? -9.450 16.643 -11.408 1.00 10.50 304 ALA E C 1
ATOM 4607 O O . ALA A 1 304 ? -10.084 17.672 -11.678 1.00 10.82 304 ALA E O 1
ATOM 4614 N N . SER A 1 305 ? -8.657 16.553 -10.344 1.00 10.34 305 SER E N 1
ATOM 4615 C CA . SER A 1 305 ? -8.500 17.663 -9.413 1.00 10.39 305 SER E CA 1
ATOM 4616 C C . SER A 1 305 ? -7.725 18.819 -10.031 1.00 9.50 305 SER E C 1
ATOM 4617 O O . SER A 1 305 ? -8.036 19.981 -9.756 1.00 9.45 305 SER E O 1
ATOM 4625 N N . VAL A 1 306 ? -6.715 18.532 -10.847 1.00 9.06 306 VAL E N 1
ATOM 4626 C CA . VAL A 1 306 ? -6.035 19.609 -11.558 1.00 9.25 306 VAL E CA 1
ATOM 4627 C C . VAL A 1 306 ? -7.038 20.387 -12.409 1.00 9.01 306 VAL E C 1
ATOM 4628 O O . VAL A 1 306 ? -7.051 21.624 -12.425 1.00 8.92 306 VAL E O 1
ATOM 4641 N N . LYS A 1 307 ? -7.873 19.665 -13.164 1.00 9.53 307 LYS E N 1
ATOM 4642 C CA . LYS A 1 307 ? -8.849 20.325 -14.012 1.00 9.61 307 LYS E CA 1
ATOM 4643 C C . LYS A 1 307 ? -9.839 21.144 -13.188 1.00 9.61 307 LYS E C 1
ATOM 4644 O O . LYS A 1 307 ? -10.154 22.283 -13.549 1.00 10.04 307 LYS E O 1
ATOM 4663 N N . GLN A 1 308 ? -10.332 20.588 -12.076 1.00 9.56 308 GLN E N 1
ATOM 4664 C CA . GLN A 1 308 ? -11.260 21.327 -11.221 1.00 10.03 308 GLN E CA 1
ATOM 4665 C C . GLN A 1 308 ? -10.629 22.612 -10.702 1.00 9.27 308 GLN E C 1
ATOM 4666 O O . GLN A 1 308 ? -11.290 23.658 -10.642 1.00 9.46 308 GLN E O 1
ATOM 4680 N N . ALA A 1 309 ? -9.371 22.542 -10.276 1.00 8.63 309 ALA E N 1
ATOM 4681 C CA . ALA A 1 309 ? -8.728 23.711 -9.677 1.00 8.65 309 ALA E CA 1
ATOM 4682 C C . ALA A 1 309 ? -8.559 24.831 -10.699 1.00 7.97 309 ALA E C 1
ATOM 4683 O O . ALA A 1 309 ? -8.807 26.003 -10.400 1.00 8.64 309 ALA E O 1
ATOM 4689 N N . PHE A 1 310 ? -8.130 24.491 -11.917 1.00 8.12 310 PHE E N 1
ATOM 4690 C CA . PHE A 1 310 ? -8.014 25.514 -12.943 1.00 8.57 310 PHE E CA 1
ATOM 4691 C C . PHE A 1 310 ? -9.389 26.037 -13.357 1.00 8.87 310 PHE E C 1
ATOM 4692 O O . PHE A 1 310 ? -9.555 27.241 -13.554 1.00 9.06 310 PHE E O 1
ATOM 4709 N N . ASP A 1 311 ? -10.408 25.167 -13.422 1.00 9.15 311 ASP E N 1
ATOM 4710 C CA . ASP A 1 311 ? -11.771 25.655 -13.626 1.00 9.73 311 ASP E CA 1
ATOM 4711 C C . ASP A 1 311 ? -12.165 26.665 -12.553 1.00 9.46 311 ASP E C 1
ATOM 4712 O O . ASP A 1 311 ? -12.780 27.694 -12.861 1.00 9.82 311 ASP E O 1
ATOM 4721 N N . ALA A 1 312 ? -11.859 26.369 -11.285 1.00 9.18 312 ALA E N 1
ATOM 4722 C CA . ALA A 1 312 ? -12.268 27.222 -10.176 1.00 9.36 312 ALA E CA 1
ATOM 4723 C C . ALA A 1 312 ? -11.684 28.622 -10.279 1.00 9.39 312 ALA E C 1
ATOM 4724 O O . ALA A 1 312 ? -12.319 29.589 -9.839 1.00 10.42 312 ALA E O 1
ATOM 4731 N N . VAL A 1 313 ? -10.472 28.749 -10.825 1.00 8.94 313 VAL E N 1
ATOM 4732 C CA . VAL A 1 313 ? -9.845 30.056 -11.003 1.00 8.94 313 VAL E CA 1
ATOM 4733 C C . VAL A 1 313 ? -10.041 30.613 -12.411 1.00 8.95 313 VAL E C 1
ATOM 4734 O O . VAL A 1 313 ? -9.443 31.634 -12.752 1.00 9.36 313 VAL E O 1
ATOM 4747 N N . GLY A 1 314 ? -10.899 29.996 -13.227 1.00 9.60 314 GLY E N 1
ATOM 4748 C CA . GLY A 1 314 ? -11.266 30.569 -14.507 1.00 9.92 314 GLY E CA 1
ATOM 4749 C C . GLY A 1 314 ? -10.254 30.421 -15.614 1.00 9.89 314 GLY E C 1
ATOM 4750 O O . GLY A 1 314 ? -10.301 31.217 -16.554 1.00 10.69 314 GLY E O 1
ATOM 4754 N N . VAL A 1 315 ? -9.365 29.434 -15.541 1.00 9.76 315 VAL E N 1
ATOM 4755 C CA . VAL A 1 315 ? -8.330 29.215 -16.537 1.00 10.18 315 VAL E CA 1
ATOM 4756 C C . VAL A 1 315 ? -8.683 27.957 -17.313 1.00 10.81 315 VAL E C 1
ATOM 4757 O O . VAL A 1 315 ? -8.701 26.860 -16.738 1.00 10.61 315 VAL E O 1
ATOM 4770 N N . LYS A 1 316 ? -8.949 28.113 -18.613 1.00 12.28 316 LYS E N 1
ATOM 4771 C CA . LYS A 1 316 ? -9.255 26.985 -19.495 1.00 14.32 316 LYS E CA 1
ATOM 4772 C C . LYS A 1 316 ? -8.090 26.625 -20.402 1.00 15.10 316 LYS E C 1
ATOM 4773 O O . LYS A 1 316 ? -8.056 25.531 -20.996 1.00 16.12 316 LYS E O 1
#

Radius of gyration: 19.34 Å; Cα contacts (8 Å, |Δi|>4): 763; chains: 1; bounding box: 62×42×41 Å

Solvent-accessible surface area: 12510 Å² total; per-residue (Å²): 73,132,42,82,68,32,98,1,28,0,100,3,31,90,35,58,116,21,95,4,38,1,0,89,46,113,103,50,44,0,10,3,57,87,49,34,100,3,0,23,0,22,21,4,107,104,173,81,103,50,51,35,46,37,13,50,22,80,87,13,75,0,84,57,106,72,14,14,5,0,0,1,0,5,84,27,0,0,20,0,11,37,9,5,91,97,56,15,131,25,61,4,17,47,35,116,28,26,20,2,86,0,0,0,8,26,23,146,38,69,54,83,8,57,27,68,49,76,10,0,0,1,1,24,8,70,34,138,54,13,43,30,7,0,1,0,12,1,14,0,0,12,11,4,0,18,0,1,0,72,127,42,5,24,5,78,85,90,81,41,12,0,0,0,4,0,0,0,0,0,0,0,0,0,10,0,2,34,88,46,109,69,129,43,37,22,40,5,0,39,48,2,50,16,74,78,102,113,86,26,1,64,18,3,0,32,72,1,56,63,76,66,16,10,14,39,57,86,124,96,70,117,30,127,85,53,81,7,0,0,65,50,6,0,2,0,0,0,22,0,0,46,3,0,4,84,11,34,92,20,114,69,50,70,9,79,33,25,28,94,118,78,0,2,84,0,0,31,79,0,1,39,114,81,14,67,64,96,5,59,2,52,96,0,30,62,8,0,30,76,0,0,39,63,64,65,30,78,139,19,83,20,4,39,0,0,88,50,0,0,48,1,0,27,4,168